Protein AF-0000000082562415 (afdb_homodimer)

Organism: Quercus lobata (NCBI:txid97700)

Foldseek 3Di:
DDPVVVVVVVVVVVVVVCVVCVVVVLVLLLVCLVQVQLVQQVVVVDWAALVSSLVPRPPNDDDDSVVSVVSQVVCVVVVQWPWDADPVGDGITIHGDPNVVLSHPPDLNHQVLVSCLCNPPLNVVLVVCVVVCVVPPDDSSCVVVVDDPVVVLVVPVVSVVSVVVNVVNVVSNVVVVVVD/DDPVVVVVVVVVVVVVVCVVCVVVVLVLLLVCLVQVQLVQQVVVVDWAALVSSLVPRPPRDDDDSVVSVVSQVVCVVVVQWPWDADPVGDGITIHGDPNVVLSHPPDLNHQVLVSCLCNPPLNVVLVVCVVVCVVPPDDSSCVVVVDDPVVVLVVPVVSVVSVVVNVVNVVSNVVVVVVD

InterPro domains:
  IPR012967 Caffeic acid 3-O-methyltransferase-like, dimerisation domain [PF08100] (17-105)
  IPR016461 O-methyltransferase-like [PS51683] (17-180)
  IPR016461 O-methyltransferase-like [PTHR11746] (7-179)
  IPR029063 S-adenosyl-L-methionine-dependent methyltransferase superfamily [G3DSA:3.40.50.150] (105-180)
  IPR029063 S-adenosyl-L-methionine-dependent methyltransferase superfamily [SSF53335] (108-179)
  IPR036388 Winged helix-like DNA-binding domain superfamily [G3DSA:1.10.10.10] (2-103)
  IPR036390 Winged helix DNA-binding domain superfamily [SSF46785] (7-107)

Secondary structure (DSSP, 8-state):
--HHHHHHHHHHHHHHHHHHTHHHHHHHHHHHHHTTHHHHHHHHTS-EEHHHHHHHSTT-SS--HHHHHHHHHHHHHTTSEEEE--TTS---EEEE-HHHHTT-TT-TT--HHHHHHHT-HHHHHHHHTHHHHHHH-S-HHHHHHSS-HHHHHHH-HHHHHHHHHHHHHHHHHHHHHHH-/--HHHHHHHHHHHHHHHHHHTHHHHHHHHHHHHHTTHHHHHHHHTS-EEHHHHHHHSTT-SS--HHHHHHHHHHHHHTTSEEEE--TTS---EEEE-HHHHTT-TT-TT--HHHHHHHT-HHHHHHHHTHHHHHHH-S-HHHHHHSS-HHHHHHH-HHHHHHHHHHHHHHHHHHHHHHH-

Nearest PDB structures (foldseek):
  8j3i-assembly1_A-2  TM=8.530E-01  e=1.104E-10  Coptis chinensis
  6nej-assembly1_A  TM=8.650E-01  e=3.747E-10  Thalictrum flavum subsp. glaucum
  6neh-assembly1_B  TM=8.423E-01  e=5.013E-10  Thalictrum flavum subsp. glaucum
  7v6l-assembly1_A  TM=9.132E-01  e=3.046E-09  Ligusticum chuanxiong
  6neg-assembly1_B  TM=8.416E-01  e=1.068E-09  Thalictrum flavum subsp. glaucum

Structure (mmCIF, N/CA/C/O backbone):
data_AF-0000000082562415-model_v1
#
loop_
_entity.id
_entity.type
_entity.pdbx_description
1 polymer 'O-methyltransferase dimerisation domain-containing protein'
#
loop_
_atom_site.group_PDB
_atom_site.id
_atom_site.type_symbol
_atom_site.label_atom_id
_atom_site.label_alt_id
_atom_site.label_comp_id
_atom_site.label_asym_id
_atom_site.label_entity_id
_atom_site.label_seq_id
_atom_site.pdbx_PDB_ins_code
_atom_site.Cartn_x
_atom_site.Cartn_y
_atom_site.Cartn_z
_atom_site.occupancy
_atom_site.B_iso_or_equiv
_atom_site.auth_seq_id
_atom_site.auth_comp_id
_atom_site.auth_asym_id
_atom_site.auth_atom_id
_atom_site.pdbx_PDB_model_num
ATOM 1 N N . MET A 1 1 ? 19.75 10.039 24.531 1 61.38 1 MET A N 1
ATOM 2 C CA . MET A 1 1 ? 18.531 9.234 24.391 1 61.38 1 MET A CA 1
ATOM 3 C C . MET A 1 1 ? 18.703 7.883 25.078 1 61.38 1 MET A C 1
ATOM 5 O O . MET A 1 1 ? 19.719 7.211 24.906 1 61.38 1 MET A O 1
ATOM 9 N N . GLY A 1 2 ? 17.906 7.617 26.047 1 73.19 2 GLY A N 1
ATOM 10 C CA . GLY A 1 2 ? 18 6.328 26.719 1 73.19 2 GLY A CA 1
ATOM 11 C C . GLY A 1 2 ? 17.766 5.152 25.781 1 73.19 2 GLY A C 1
ATOM 12 O O . GLY A 1 2 ? 17.25 5.324 24.672 1 73.19 2 GLY A O 1
ATOM 13 N N . PRO A 1 3 ? 18.359 4.027 26.188 1 77.38 3 PRO A N 1
ATOM 14 C CA . PRO A 1 3 ? 18.266 2.816 25.359 1 77.38 3 PRO A CA 1
ATOM 15 C C . PRO A 1 3 ? 16.844 2.537 24.891 1 77.38 3 PRO A C 1
ATOM 17 O O . PRO A 1 3 ? 16.641 2.109 23.75 1 77.38 3 PRO A O 1
ATOM 20 N N . LYS A 1 4 ? 15.93 2.705 25.703 1 87.31 4 LYS A N 1
ATOM 21 C CA . LYS A 1 4 ? 14.523 2.486 25.344 1 87.31 4 LYS A CA 1
ATOM 22 C C . LYS A 1 4 ? 14.062 3.48 24.281 1 87.31 4 LYS A C 1
ATOM 24 O O . LYS A 1 4 ? 13.297 3.125 23.391 1 87.31 4 LYS A O 1
ATOM 29 N N . GLU A 1 5 ? 14.516 4.66 24.422 1 81.88 5 GLU A N 1
ATOM 30 C CA . GLU A 1 5 ? 14.164 5.684 23.453 1 81.88 5 GLU A CA 1
ATOM 31 C C . GLU A 1 5 ? 14.789 5.383 22.094 1 81.88 5 GLU A C 1
ATOM 33 O O . GLU A 1 5 ? 14.148 5.551 21.047 1 81.88 5 GLU A O 1
ATOM 38 N N . ALA A 1 6 ? 16.031 4.969 22.156 1 79.88 6 ALA A N 1
ATOM 39 C CA . ALA A 1 6 ? 16.734 4.602 20.922 1 79.88 6 ALA A CA 1
ATOM 40 C C . ALA A 1 6 ? 16.016 3.461 20.203 1 79.88 6 ALA A C 1
ATOM 42 O O . ALA A 1 6 ? 15.883 3.479 18.984 1 79.88 6 ALA A O 1
ATOM 43 N N . GLU A 1 7 ? 15.555 2.533 21 1 83.06 7 GLU A N 1
ATOM 44 C CA . GLU A 1 7 ? 14.82 1.404 20.453 1 83.06 7 GLU A CA 1
ATOM 45 C C . GLU A 1 7 ? 13.492 1.856 19.844 1 83.06 7 GLU A C 1
ATOM 47 O O . GLU A 1 7 ? 13.094 1.377 18.781 1 83.06 7 GLU A O 1
ATOM 52 N N . ALA A 1 8 ? 12.867 2.717 20.5 1 87.31 8 ALA A N 1
ATOM 53 C CA . ALA A 1 8 ? 11.594 3.238 20 1 87.31 8 ALA A CA 1
ATOM 54 C C . ALA A 1 8 ? 11.781 3.992 18.688 1 87.31 8 ALA A C 1
ATOM 56 O O . ALA A 1 8 ? 10.953 3.893 17.781 1 87.31 8 ALA A O 1
ATOM 57 N N . GLU A 1 9 ? 12.883 4.645 18.609 1 85 9 GLU A N 1
ATOM 58 C CA . GLU A 1 9 ? 13.188 5.402 17.391 1 85 9 GLU A CA 1
ATOM 59 C C . GLU A 1 9 ? 13.508 4.477 16.234 1 85 9 GLU A C 1
ATOM 61 O O . GLU A 1 9 ? 13.078 4.727 15.094 1 85 9 GLU A O 1
ATOM 66 N N . LEU A 1 10 ? 14.211 3.486 16.562 1 82.5 10 LEU A N 1
ATOM 67 C CA . LEU A 1 10 ? 14.547 2.518 15.531 1 82.5 10 LEU A CA 1
ATOM 68 C C . LEU A 1 10 ? 13.305 1.796 15.031 1 82.5 10 LEU A C 1
ATOM 70 O O . LEU A 1 10 ? 13.148 1.579 13.828 1 82.5 10 LEU A O 1
ATOM 74 N N . GLN A 1 11 ? 12.469 1.479 15.969 1 89.38 11 GLN A N 1
ATOM 75 C CA . GLN A 1 11 ? 11.203 0.848 15.594 1 89.38 11 GLN A CA 1
ATOM 76 C C . GLN A 1 11 ? 10.352 1.791 14.75 1 89.38 11 GLN A C 1
ATOM 78 O O . GLN A 1 11 ? 9.711 1.363 13.789 1 89.38 11 GLN A O 1
ATOM 83 N N . ALA A 1 12 ? 10.391 3.014 15.094 1 91.88 12 ALA A N 1
ATOM 84 C CA . ALA A 1 12 ? 9.633 4.016 14.352 1 91.88 12 ALA A CA 1
ATOM 85 C C . ALA A 1 12 ? 10.148 4.137 12.914 1 91.88 12 ALA A C 1
ATOM 87 O O . ALA A 1 12 ? 9.359 4.25 11.977 1 91.88 12 ALA A O 1
ATOM 88 N N . GLN A 1 13 ? 11.453 4.113 12.812 1 88.25 13 GLN A N 1
ATOM 89 C CA . GLN A 1 13 ? 12.055 4.16 11.484 1 88.25 13 GLN A CA 1
ATOM 90 C C . GLN A 1 13 ? 11.602 2.977 10.633 1 88.25 13 GLN A C 1
ATOM 92 O O . GLN A 1 13 ? 11.211 3.15 9.477 1 88.25 13 GLN A O 1
ATOM 97 N N . ALA A 1 14 ? 11.625 1.838 11.211 1 89.31 14 ALA A N 1
ATOM 98 C CA . ALA A 1 14 ? 11.203 0.626 10.516 1 89.31 14 ALA A CA 1
ATOM 99 C C . ALA A 1 14 ? 9.734 0.703 10.125 1 89.31 14 ALA A C 1
ATOM 101 O O . ALA A 1 14 ? 9.352 0.283 9.023 1 89.31 14 ALA A O 1
ATOM 102 N N . ASP A 1 15 ? 8.93 1.215 10.953 1 92.94 15 ASP A N 1
ATOM 103 C CA . ASP A 1 15 ? 7.5 1.331 10.688 1 92.94 15 ASP A CA 1
ATOM 104 C C . ASP A 1 15 ? 7.23 2.311 9.555 1 92.94 15 ASP A C 1
ATOM 106 O O . ASP A 1 15 ? 6.355 2.074 8.719 1 92.94 15 ASP A O 1
ATOM 110 N N . ILE A 1 16 ? 7.973 3.406 9.469 1 93.62 16 ILE A N 1
ATOM 111 C CA . ILE A 1 16 ? 7.789 4.363 8.383 1 93.62 16 ILE A CA 1
ATOM 112 C C . ILE A 1 16 ? 8.195 3.727 7.055 1 93.62 16 ILE A C 1
ATOM 114 O O . ILE A 1 16 ? 7.527 3.92 6.035 1 93.62 16 ILE A O 1
ATOM 118 N N . TRP A 1 17 ? 9.227 2.92 7.098 1 90.5 17 TRP A N 1
ATOM 119 C CA . TRP A 1 17 ? 9.617 2.184 5.902 1 90.5 17 TRP A CA 1
ATOM 120 C C . TRP A 1 17 ? 8.508 1.224 5.473 1 90.5 17 TRP A C 1
ATOM 122 O O . TRP A 1 17 ? 8.203 1.106 4.281 1 90.5 17 TRP A O 1
ATOM 132 N N . LYS A 1 18 ? 7.938 0.658 6.41 1 91.69 18 LYS A N 1
ATOM 133 C CA . LYS A 1 18 ? 6.832 -0.257 6.129 1 91.69 18 LYS A CA 1
ATOM 134 C C . LYS A 1 18 ? 5.664 0.473 5.473 1 91.69 18 LYS A C 1
ATOM 136 O O . LYS A 1 18 ? 5.125 0.011 4.465 1 91.69 18 LYS A O 1
ATOM 141 N N . TYR A 1 19 ? 5.309 1.605 6.023 1 93.19 19 TYR A N 1
ATOM 142 C CA . TYR A 1 19 ? 4.211 2.379 5.453 1 93.19 19 TYR A CA 1
ATOM 143 C C . TYR A 1 19 ? 4.574 2.9 4.066 1 93.19 19 TYR A C 1
ATOM 145 O O . TYR A 1 19 ? 3.748 2.873 3.15 1 93.19 19 TYR A O 1
ATOM 153 N N . MET A 1 20 ? 5.805 3.328 3.902 1 92.81 20 MET A N 1
ATOM 154 C CA . MET A 1 20 ? 6.312 3.867 2.645 1 92.81 20 MET A CA 1
ATOM 155 C C . MET A 1 20 ? 6.199 2.836 1.526 1 92.81 20 MET A C 1
ATOM 157 O O . MET A 1 20 ? 5.789 3.166 0.413 1 92.81 20 MET A O 1
ATOM 161 N N . LEU A 1 21 ? 6.43 1.605 1.875 1 91.5 21 LEU A N 1
ATOM 162 C CA . LEU A 1 21 ? 6.492 0.567 0.852 1 91.5 21 LEU A CA 1
ATOM 163 C C . LEU A 1 21 ? 5.242 -0.305 0.881 1 91.5 21 LEU A C 1
ATOM 165 O O . LEU A 1 21 ? 5.18 -1.328 0.196 1 91.5 21 LEU A O 1
ATOM 169 N N . SER A 1 22 ? 4.25 0.115 1.606 1 92.88 22 SER A N 1
ATOM 170 C CA . SER A 1 22 ? 3.072 -0.727 1.781 1 92.88 22 SER A CA 1
ATOM 171 C C . SER A 1 22 ? 2.314 -0.896 0.469 1 92.88 22 SER A C 1
ATOM 173 O O . SER A 1 22 ? 1.626 -1.899 0.268 1 92.88 22 SER A O 1
ATOM 175 N N . TYR A 1 23 ? 2.441 0.031 -0.474 1 92 23 TYR A N 1
ATOM 176 C CA . TYR A 1 23 ? 1.777 -0.102 -1.766 1 92 23 TYR A CA 1
ATOM 177 C C . TYR A 1 23 ? 2.268 -1.34 -2.508 1 92 23 TYR A C 1
ATOM 179 O O . TYR A 1 23 ? 1.526 -1.937 -3.291 1 92 23 TYR A O 1
ATOM 187 N N . VAL A 1 24 ? 3.486 -1.738 -2.23 1 91.25 24 VAL A N 1
ATOM 188 C CA . VAL A 1 24 ? 4.062 -2.928 -2.852 1 91.25 24 VAL A CA 1
ATOM 189 C C . VAL A 1 24 ? 3.242 -4.16 -2.467 1 91.25 24 VAL A C 1
ATOM 191 O O . VAL A 1 24 ? 3.01 -5.039 -3.297 1 91.25 24 VAL A O 1
ATOM 194 N N . ASP A 1 25 ? 2.781 -4.211 -1.225 1 93.62 25 ASP A N 1
ATOM 195 C CA . ASP A 1 25 ? 1.965 -5.332 -0.77 1 93.62 25 ASP A CA 1
ATOM 196 C C . ASP A 1 25 ? 0.657 -5.414 -1.554 1 93.62 25 ASP A C 1
ATOM 198 O O . ASP A 1 25 ? 0.246 -6.496 -1.975 1 93.62 25 ASP A O 1
ATOM 202 N N . SER A 1 26 ? -0.01 -4.27 -1.739 1 94.38 26 SER A N 1
ATOM 203 C CA . SER A 1 26 ? -1.24 -4.238 -2.523 1 94.38 26 SER A CA 1
ATOM 204 C C . SER A 1 26 ? -1.006 -4.754 -3.939 1 94.38 26 SER A C 1
ATOM 206 O O . SER A 1 26 ? -1.78 -5.566 -4.445 1 94.38 26 SER A O 1
ATOM 208 N N . MET A 1 27 ? 0.096 -4.348 -4.5 1 92.31 27 MET A N 1
ATOM 209 C CA . MET A 1 27 ? 0.392 -4.719 -5.879 1 92.31 27 MET A CA 1
ATOM 210 C C . MET A 1 27 ? 0.786 -6.191 -5.973 1 92.31 27 MET A C 1
ATOM 212 O O . MET A 1 27 ? 0.467 -6.863 -6.957 1 92.31 27 MET A O 1
ATOM 216 N N . ALA A 1 28 ? 1.493 -6.621 -4.992 1 92.94 28 ALA A N 1
ATOM 217 C CA . ALA A 1 28 ? 1.886 -8.023 -4.965 1 92.94 28 ALA A CA 1
ATOM 218 C C . ALA A 1 28 ? 0.663 -8.938 -4.906 1 92.94 28 ALA A C 1
ATOM 220 O O . ALA A 1 28 ? 0.591 -9.938 -5.625 1 92.94 28 ALA A O 1
ATOM 221 N N . VAL A 1 29 ? -0.297 -8.617 -4.094 1 96.19 29 VAL A N 1
ATOM 222 C CA . VAL A 1 29 ? -1.51 -9.422 -3.969 1 96.19 29 VAL A CA 1
ATOM 223 C C . VAL A 1 29 ? -2.334 -9.312 -5.25 1 96.19 29 VAL A C 1
ATOM 225 O O . VAL A 1 29 ? -2.908 -10.297 -5.711 1 96.19 29 VAL A O 1
ATOM 228 N N . LYS A 1 30 ? -2.373 -8.133 -5.797 1 95.25 30 LYS A N 1
ATOM 229 C CA . LYS A 1 30 ? -3.029 -7.961 -7.09 1 95.25 30 LYS A CA 1
ATOM 230 C C . LYS A 1 30 ? -2.42 -8.883 -8.141 1 95.25 30 LYS A C 1
ATOM 232 O O . LYS A 1 30 ? -3.143 -9.578 -8.867 1 95.25 30 LYS A O 1
ATOM 237 N N . CYS A 1 31 ? -1.14 -8.898 -8.19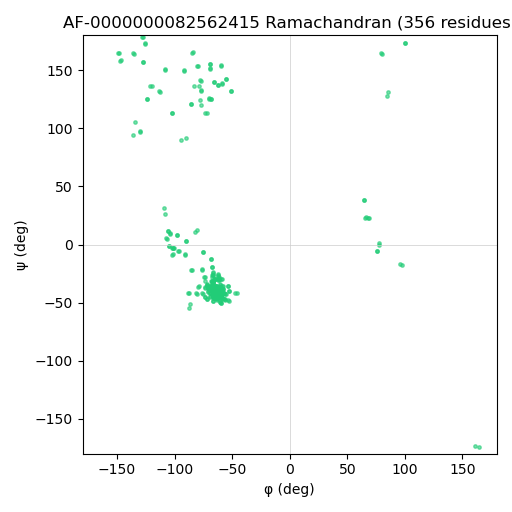5 1 92.69 31 CYS A N 1
ATOM 238 C CA . CYS A 1 31 ? -0.418 -9.742 -9.141 1 92.69 31 CYS A CA 1
ATOM 239 C C . CYS A 1 31 ? -0.765 -11.211 -8.938 1 92.69 31 CYS A C 1
ATOM 241 O O . CYS A 1 31 ? -0.925 -11.961 -9.906 1 92.69 31 CYS A O 1
ATOM 243 N N . THR A 1 32 ? -0.889 -11.648 -7.723 1 95.44 32 THR A N 1
ATOM 244 C CA . THR A 1 32 ? -1.246 -13.016 -7.371 1 95.44 32 THR A CA 1
ATOM 245 C C . THR A 1 32 ? -2.582 -13.406 -8 1 95.44 32 THR A C 1
ATOM 247 O O . THR A 1 32 ? -2.73 -14.516 -8.523 1 95.44 32 THR A O 1
ATOM 250 N N . VAL A 1 33 ? -3.521 -12.516 -7.969 1 95.19 33 VAL A N 1
ATOM 251 C CA . VAL A 1 33 ? -4.848 -12.758 -8.531 1 95.19 33 VAL A CA 1
ATOM 252 C C . VAL A 1 33 ? -4.773 -12.719 -10.055 1 95.19 33 VAL A C 1
ATOM 254 O O . VAL A 1 33 ? -5.32 -13.594 -10.727 1 95.19 33 VAL A O 1
ATOM 257 N N . GLU A 1 34 ? -4.082 -11.727 -10.602 1 92.88 34 GLU A N 1
ATOM 258 C CA . GLU A 1 34 ? -3.98 -11.555 -12.047 1 92.88 34 GLU A CA 1
ATOM 259 C C . GLU A 1 34 ? -3.324 -12.766 -12.703 1 92.88 34 GLU A C 1
ATOM 261 O O . GLU A 1 34 ? -3.725 -13.188 -13.789 1 92.88 34 GLU A O 1
ATOM 266 N N . LEU A 1 35 ? -2.33 -13.344 -12.008 1 92.12 35 LEU A N 1
ATOM 267 C CA . LEU A 1 35 ? -1.596 -14.477 -12.555 1 92.12 35 LEU A CA 1
ATOM 268 C C . LEU A 1 35 ? -2.242 -15.797 -12.148 1 92.12 35 LEU A C 1
ATOM 270 O O . LEU A 1 35 ? -1.799 -16.875 -12.562 1 92.12 35 LEU A O 1
ATOM 274 N N . ARG A 1 36 ? -3.225 -15.711 -11.258 1 95 36 ARG A N 1
ATOM 275 C CA . ARG A 1 36 ? -3.973 -16.859 -10.766 1 95 36 ARG A CA 1
ATOM 276 C C . ARG A 1 36 ? -3.066 -17.812 -9.992 1 95 36 ARG A C 1
ATOM 278 O O . ARG A 1 36 ? -3.209 -19.031 -10.094 1 95 36 ARG A O 1
ATOM 285 N N . ILE A 1 37 ? -2.18 -17.234 -9.266 1 96 37 ILE A N 1
ATOM 286 C CA . ILE A 1 37 ? -1.197 -18.031 -8.547 1 96 37 ILE A CA 1
ATOM 287 C C . ILE A 1 37 ? -1.9 -18.875 -7.484 1 96 37 ILE A C 1
ATOM 289 O O . ILE A 1 37 ? -1.625 -20.078 -7.355 1 96 37 ILE A O 1
ATOM 293 N N . ALA A 1 38 ? -2.807 -18.266 -6.727 1 97.06 38 ALA A N 1
ATOM 294 C CA . ALA A 1 38 ? -3.547 -19.016 -5.711 1 97.06 38 ALA A CA 1
ATOM 295 C C . ALA A 1 38 ? -4.344 -20.156 -6.34 1 97.06 38 ALA A C 1
ATOM 297 O O . ALA A 1 38 ? -4.367 -21.266 -5.812 1 97.06 38 ALA A O 1
ATOM 298 N N . ASP A 1 39 ? -4.961 -19.891 -7.457 1 97.31 39 ASP A N 1
ATOM 299 C CA . ASP A 1 39 ? -5.742 -20.906 -8.156 1 97.31 39 ASP A CA 1
ATOM 300 C C . ASP A 1 39 ? -4.859 -22.062 -8.602 1 97.31 39 ASP A C 1
ATOM 302 O O . ASP A 1 39 ? -5.238 -23.234 -8.461 1 97.31 39 ASP A O 1
ATOM 306 N N . ILE A 1 40 ? -3.752 -21.719 -9.148 1 96.69 40 ILE A N 1
ATOM 307 C CA . ILE A 1 40 ? -2.816 -22.719 -9.656 1 96.69 40 ILE A CA 1
ATOM 308 C C . ILE A 1 40 ? -2.377 -23.641 -8.523 1 96.69 40 ILE A C 1
ATOM 310 O O . ILE A 1 40 ? -2.457 -24.859 -8.648 1 96.69 40 ILE A O 1
ATOM 314 N N . ILE A 1 41 ? -1.938 -23.047 -7.418 1 97.62 41 ILE A N 1
ATOM 315 C CA . ILE A 1 41 ? -1.465 -23.859 -6.293 1 97.62 41 ILE A CA 1
ATOM 316 C C . ILE A 1 41 ? -2.611 -24.703 -5.742 1 97.62 41 ILE A C 1
ATOM 318 O O . ILE A 1 41 ? -2.434 -25.875 -5.453 1 97.62 41 ILE A O 1
ATOM 322 N N . ASN A 1 42 ? -3.748 -24.094 -5.648 1 96.75 42 ASN A N 1
ATOM 323 C CA . ASN A 1 42 ? -4.918 -24.781 -5.125 1 96.75 42 ASN A CA 1
ATOM 324 C C . ASN A 1 42 ? -5.297 -25.984 -5.996 1 96.75 42 ASN A C 1
ATOM 326 O O . ASN A 1 42 ? -5.711 -27.016 -5.484 1 96.75 42 ASN A O 1
ATOM 330 N N . MET A 1 43 ? -5.246 -25.812 -7.242 1 96 43 MET A N 1
ATOM 331 C CA . MET A 1 43 ? -5.613 -26.859 -8.188 1 96 43 MET A CA 1
ATOM 332 C C . MET A 1 43 ? -4.719 -28.094 -8.016 1 96 43 MET A C 1
ATOM 334 O O . MET A 1 43 ? -5.156 -29.219 -8.227 1 96 43 MET A O 1
ATOM 338 N N . HIS A 1 44 ? -3.463 -27.875 -7.684 1 96.06 44 HIS A N 1
ATOM 339 C CA . HIS A 1 44 ? -2.533 -28.984 -7.492 1 96.06 44 HIS A CA 1
ATOM 340 C C . HIS A 1 44 ? -2.822 -29.719 -6.191 1 96.06 44 HIS A C 1
ATOM 342 O O . HIS A 1 44 ? -2.488 -30.906 -6.059 1 96.06 44 HIS A O 1
ATOM 348 N N . GLY A 1 45 ? -3.381 -29.047 -5.18 1 95.06 45 GLY A N 1
ATOM 349 C CA . GLY A 1 45 ? -3.783 -29.672 -3.932 1 95.06 45 GLY A CA 1
ATOM 350 C C . GLY A 1 45 ? -2.619 -29.953 -2.998 1 95.06 45 GLY A C 1
ATOM 351 O O . GLY A 1 45 ? -2.787 -30.609 -1.965 1 95.06 45 GLY A O 1
ATOM 352 N N . CYS A 1 46 ? -1.451 -29.625 -3.396 1 95.75 46 CYS A N 1
ATOM 353 C CA . CYS A 1 46 ? -0.225 -29.734 -2.613 1 95.75 46 CYS A CA 1
ATOM 354 C C . CYS A 1 46 ? 0.744 -28.609 -2.947 1 95.75 46 CYS A C 1
ATOM 356 O O . CYS A 1 46 ? 0.563 -27.906 -3.939 1 95.75 46 CYS A O 1
ATOM 358 N N . PRO A 1 47 ? 1.684 -28.312 -2.041 1 96.75 47 PRO A N 1
ATOM 359 C CA . PRO A 1 47 ? 2.672 -27.281 -2.359 1 96.75 47 PRO A CA 1
ATOM 360 C C . PRO A 1 47 ? 3.43 -27.562 -3.654 1 96.75 47 PRO A C 1
ATOM 362 O O . PRO A 1 47 ? 3.768 -28.719 -3.932 1 96.75 47 PRO A O 1
ATOM 365 N N . ILE A 1 48 ? 3.711 -26.547 -4.41 1 96.69 48 ILE A N 1
ATOM 366 C CA . ILE A 1 48 ? 4.371 -26.75 -5.695 1 96.69 48 ILE A CA 1
ATOM 367 C C . ILE A 1 48 ? 5.484 -25.719 -5.867 1 96.69 48 ILE A C 1
ATOM 369 O O . ILE A 1 48 ? 5.543 -24.719 -5.133 1 96.69 48 ILE A O 1
ATOM 373 N N . THR A 1 49 ? 6.379 -25.953 -6.832 1 94.62 49 THR A N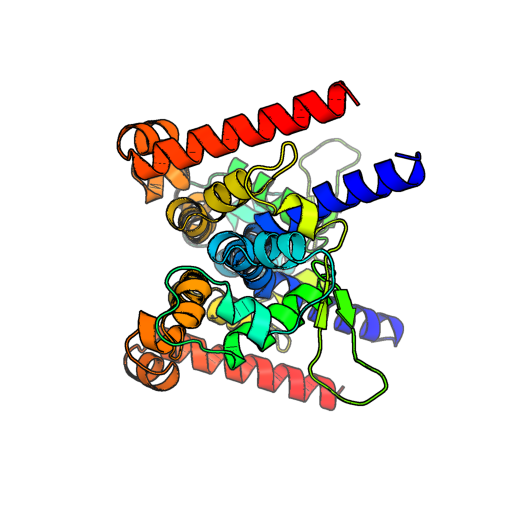 1
ATOM 374 C CA . THR A 1 49 ? 7.555 -25.125 -7.051 1 94.62 49 THR A CA 1
ATOM 375 C C . THR A 1 49 ? 7.211 -23.922 -7.926 1 94.62 49 THR A C 1
ATOM 377 O O . THR A 1 49 ? 6.16 -23.891 -8.562 1 94.62 49 THR A O 1
ATOM 380 N N . SER A 1 50 ? 8.141 -22.906 -7.941 1 92.62 50 SER A N 1
ATOM 381 C CA . SER A 1 50 ? 7.973 -21.75 -8.797 1 92.62 50 SER A CA 1
ATOM 382 C C . SER A 1 50 ? 7.875 -22.141 -10.266 1 92.62 50 SER A C 1
ATOM 384 O O . SER A 1 50 ? 7.125 -21.531 -11.031 1 92.62 50 SER A O 1
ATOM 386 N N . LEU A 1 51 ? 8.617 -23.172 -10.648 1 89.94 51 LEU A N 1
ATOM 387 C CA . LEU A 1 51 ? 8.602 -23.641 -12.031 1 89.94 51 LEU A CA 1
ATOM 388 C C . LEU A 1 51 ? 7.242 -24.219 -12.398 1 89.94 51 LEU A C 1
ATOM 390 O O . LEU A 1 51 ? 6.742 -24 -13.5 1 89.94 51 LEU A O 1
ATOM 394 N N . GLN A 1 52 ? 6.676 -24.953 -11.477 1 91.69 52 GLN A N 1
ATOM 395 C CA . GLN A 1 52 ? 5.352 -25.516 -11.703 1 91.69 52 GLN A CA 1
ATOM 396 C C . GLN A 1 52 ? 4.297 -24.406 -11.789 1 91.69 52 GLN A C 1
ATOM 398 O O . GLN A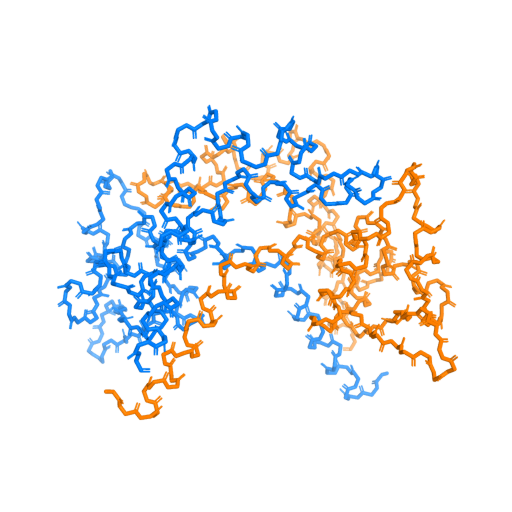 1 52 ? 3.369 -24.5 -12.602 1 91.69 52 GLN A O 1
ATOM 403 N N . ILE A 1 53 ? 4.422 -23.406 -10.961 1 94 53 ILE A N 1
ATOM 404 C CA . ILE A 1 53 ? 3.494 -22.281 -11 1 94 53 ILE A CA 1
ATOM 405 C C . ILE A 1 53 ? 3.568 -21.609 -12.367 1 94 53 ILE A C 1
ATOM 407 O O . ILE A 1 53 ? 2.545 -21.391 -13.016 1 94 53 ILE A O 1
ATOM 411 N N . VAL A 1 54 ? 4.75 -21.312 -12.812 1 88.81 54 VAL A N 1
ATOM 412 C CA . VAL A 1 54 ? 4.953 -20.594 -14.07 1 88.81 54 V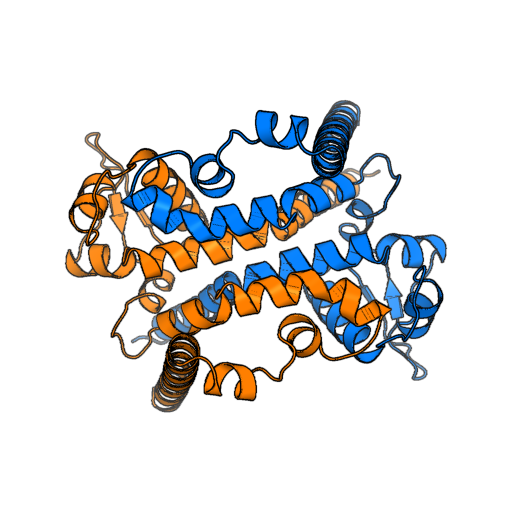AL A CA 1
ATOM 413 C C . VAL A 1 54 ? 4.375 -21.391 -15.227 1 88.81 54 VAL A C 1
ATOM 415 O O . VAL A 1 54 ? 3.787 -20.828 -16.156 1 88.81 54 VAL A O 1
ATOM 418 N N . ALA A 1 55 ? 4.562 -22.688 -15.164 1 88.88 55 ALA A N 1
ATOM 419 C CA . ALA A 1 55 ? 4.102 -23.562 -16.234 1 88.88 55 ALA A CA 1
ATOM 420 C C . ALA A 1 55 ? 2.586 -23.5 -16.391 1 88.88 55 ALA A C 1
ATOM 422 O O . ALA A 1 55 ? 2.051 -23.734 -17.469 1 88.88 55 ALA A O 1
ATOM 423 N N . ASP A 1 56 ? 1.918 -23.172 -15.336 1 92.06 56 ASP A N 1
ATOM 424 C CA . ASP A 1 56 ? 0.459 -23.219 -15.344 1 92.06 56 ASP A CA 1
ATOM 425 C C . ASP A 1 56 ? -0.135 -21.828 -15.516 1 92.06 56 ASP A C 1
ATOM 427 O O . ASP A 1 56 ? -1.357 -21.672 -15.547 1 92.06 56 ASP A O 1
ATOM 431 N N . ILE A 1 57 ? 0.729 -20.781 -15.57 1 90.25 57 ILE A N 1
ATOM 432 C CA . ILE A 1 57 ? 0.219 -19.438 -15.789 1 90.25 57 ILE A CA 1
ATOM 433 C C . ILE A 1 57 ? -0.289 -19.312 -17.219 1 90.25 57 ILE A C 1
ATOM 435 O O . ILE A 1 57 ? 0.453 -19.562 -18.172 1 90.25 57 ILE A O 1
ATOM 439 N N . PRO A 1 58 ? -1.49 -18.891 -17.312 1 82.06 58 PRO A N 1
ATOM 440 C CA . PRO A 1 58 ? -2.043 -18.75 -18.672 1 82.06 58 PRO A CA 1
ATOM 441 C C . PRO A 1 58 ? -1.34 -17.672 -19.484 1 82.06 58 PRO A C 1
ATOM 443 O O . PRO A 1 58 ? -0.962 -16.641 -18.938 1 82.06 58 PRO A O 1
ATOM 446 N N . ASP A 1 59 ? -1.071 -17.891 -20.797 1 77.44 59 ASP A N 1
ATOM 447 C CA . ASP A 1 59 ? -0.575 -16.922 -21.781 1 77.44 59 ASP A CA 1
ATOM 448 C C . ASP A 1 59 ? 0.84 -16.469 -21.422 1 77.44 59 ASP A C 1
ATOM 450 O O . ASP A 1 59 ? 1.227 -15.336 -21.734 1 77.44 59 ASP A O 1
ATOM 454 N N . ALA A 1 60 ? 1.539 -17.281 -20.672 1 71.94 60 ALA A N 1
ATOM 455 C CA . ALA A 1 60 ? 2.932 -16.953 -20.375 1 71.94 60 ALA A CA 1
ATOM 456 C C . ALA A 1 60 ? 3.812 -17.141 -21.609 1 71.94 60 ALA A C 1
ATOM 458 O O . ALA A 1 60 ? 3.744 -18.172 -22.281 1 71.94 60 ALA A O 1
ATOM 459 N N . LEU A 1 61 ? 4.352 -16.047 -22.156 1 66.38 61 LEU A N 1
ATOM 460 C CA . LEU A 1 61 ? 5.18 -16.094 -23.359 1 66.38 61 LEU A CA 1
ATOM 461 C C . LEU A 1 61 ? 6.637 -16.359 -23.016 1 66.38 61 LEU A C 1
ATOM 463 O O . LEU A 1 61 ? 7.348 -17.031 -23.766 1 66.38 61 LEU A O 1
ATOM 467 N N . SER A 1 62 ? 7.219 -15.625 -22.125 1 65.44 62 SER A N 1
ATOM 468 C CA . SER A 1 62 ? 8.57 -15.742 -21.594 1 65.44 62 SER A CA 1
ATOM 469 C C . SER A 1 62 ? 8.586 -15.609 -20.078 1 65.44 62 SER A C 1
ATOM 471 O O . SER A 1 62 ? 7.879 -14.766 -19.516 1 65.44 62 SER A O 1
ATOM 473 N N . LEU A 1 63 ? 8.766 -16.688 -19.516 1 62.53 63 LEU A N 1
ATOM 474 C CA . LEU A 1 63 ? 8.609 -16.734 -18.062 1 62.53 63 LEU A CA 1
ATOM 475 C C . LEU A 1 63 ? 9.82 -16.141 -17.359 1 62.53 63 LEU A C 1
ATOM 477 O O . LEU A 1 63 ? 10.961 -16.438 -17.734 1 62.53 63 LEU A O 1
ATOM 481 N N . ASN A 1 64 ? 9.594 -15.141 -16.609 1 76.5 64 ASN A N 1
ATOM 482 C CA . ASN A 1 64 ? 10.648 -14.672 -15.727 1 76.5 64 ASN A CA 1
ATOM 483 C C . ASN A 1 64 ? 10.516 -15.281 -14.328 1 76.5 64 ASN A C 1
ATOM 485 O O . ASN A 1 64 ? 9.875 -14.703 -13.453 1 76.5 64 ASN A O 1
ATOM 489 N N . VAL A 1 65 ? 11.164 -16.438 -14.141 1 82.81 65 VAL A N 1
ATOM 490 C CA . VAL A 1 65 ? 11.07 -17.203 -12.906 1 82.81 65 VAL A CA 1
ATOM 491 C C . VAL A 1 65 ? 11.688 -16.422 -11.75 1 82.81 65 VAL A C 1
ATOM 493 O O . VAL A 1 65 ? 11.227 -16.516 -10.609 1 82.81 65 VAL A O 1
ATOM 496 N N . SER A 1 66 ? 12.641 -15.641 -12.125 1 82.81 66 SER A N 1
ATOM 497 C CA . SER A 1 66 ? 13.328 -14.883 -11.086 1 82.81 66 SER A CA 1
ATOM 498 C C . SER A 1 66 ? 12.398 -13.867 -10.43 1 82.81 66 SER A C 1
ATOM 500 O O . SER A 1 66 ? 12.375 -13.727 -9.211 1 82.81 66 SER A O 1
ATOM 502 N N . TYR A 1 67 ? 11.562 -13.281 -11.297 1 83.12 67 TYR A N 1
ATOM 503 C CA . TYR A 1 67 ? 10.617 -12.312 -10.766 1 83.12 67 TYR A CA 1
ATOM 504 C C . TYR A 1 67 ? 9.531 -13 -9.945 1 83.12 67 TYR A C 1
ATOM 506 O O . TYR A 1 67 ? 9.117 -12.484 -8.898 1 83.12 67 TYR A O 1
ATOM 514 N N . LEU A 1 68 ? 9.133 -14.148 -10.398 1 89.06 68 LEU A N 1
ATOM 515 C CA . LEU A 1 68 ? 8.117 -14.891 -9.656 1 89.06 68 LEU A CA 1
ATOM 516 C C . LEU A 1 68 ? 8.648 -15.305 -8.281 1 89.06 68 LEU A C 1
ATOM 518 O O . LEU A 1 68 ? 7.934 -15.203 -7.281 1 89.06 68 LEU A O 1
ATOM 522 N N . LYS A 1 69 ? 9.859 -15.711 -8.258 1 89.81 69 LYS A N 1
ATOM 523 C CA . LYS A 1 69 ? 10.453 -16.141 -6.992 1 89.81 69 LYS A CA 1
ATOM 524 C C . LYS A 1 69 ? 10.5 -14.984 -5.992 1 89.81 69 LYS A C 1
ATOM 526 O O . LYS A 1 69 ? 10.227 -15.18 -4.805 1 89.81 69 LYS A O 1
ATOM 531 N N . ARG A 1 70 ? 10.867 -13.828 -6.465 1 88.5 70 ARG A N 1
ATOM 532 C CA . ARG A 1 70 ? 10.891 -12.648 -5.602 1 88.5 70 ARG A CA 1
ATOM 533 C C . ARG A 1 70 ? 9.492 -12.312 -5.09 1 88.5 70 ARG A C 1
ATOM 535 O O . ARG A 1 70 ? 9.312 -12.016 -3.908 1 88.5 70 ARG A O 1
ATOM 542 N N . LEU A 1 71 ? 8.562 -12.383 -6.023 1 90.81 71 LEU A N 1
ATOM 543 C CA . LEU A 1 71 ? 7.172 -12.148 -5.648 1 90.81 71 LEU A CA 1
ATOM 544 C C . LEU A 1 71 ? 6.719 -13.156 -4.594 1 90.81 71 LEU A C 1
ATOM 546 O O . LEU A 1 71 ? 6.137 -12.773 -3.576 1 90.81 71 LEU A O 1
ATOM 550 N N . MET A 1 72 ? 7.082 -14.398 -4.77 1 94.88 72 MET A N 1
ATOM 551 C CA . MET A 1 72 ? 6.668 -15.453 -3.852 1 94.88 72 MET A CA 1
ATOM 552 C C . MET A 1 72 ? 7.309 -15.266 -2.48 1 94.88 72 MET A C 1
ATOM 554 O O . MET A 1 72 ? 6.664 -15.484 -1.453 1 94.88 72 MET A O 1
ATOM 558 N N . ARG A 1 73 ? 8.523 -14.875 -2.482 1 93.94 73 ARG A N 1
ATOM 559 C CA . ARG A 1 73 ? 9.211 -14.609 -1.219 1 93.94 73 ARG A CA 1
ATOM 560 C C . ARG A 1 73 ? 8.484 -13.531 -0.423 1 93.94 73 ARG A C 1
ATOM 562 O O . ARG A 1 73 ? 8.305 -13.656 0.79 1 93.94 73 ARG A O 1
ATOM 569 N N . LEU A 1 74 ? 8.125 -12.492 -1.087 1 93.19 74 LEU A N 1
ATOM 570 C CA . LEU A 1 74 ? 7.375 -11.422 -0.434 1 93.19 74 LEU A CA 1
ATOM 571 C C . LEU A 1 74 ? 6.043 -11.945 0.097 1 93.19 74 LEU A C 1
ATOM 573 O O . LEU A 1 74 ? 5.68 -11.672 1.245 1 93.19 74 LEU A O 1
ATOM 577 N N . LEU A 1 75 ? 5.328 -12.734 -0.684 1 96.75 75 LEU A N 1
ATOM 578 C CA . LEU A 1 75 ? 4.004 -13.234 -0.33 1 96.75 75 LEU A CA 1
ATOM 579 C C . LEU A 1 75 ? 4.082 -14.219 0.827 1 96.75 75 LEU A C 1
ATOM 581 O O . LEU A 1 75 ? 3.172 -14.289 1.655 1 96.75 75 LEU A O 1
ATOM 585 N N . VAL A 1 76 ? 5.199 -14.938 0.895 1 96.75 76 VAL A N 1
ATOM 586 C CA . VAL A 1 76 ? 5.445 -15.844 2.014 1 96.75 76 VAL A CA 1
ATOM 587 C C . VAL A 1 76 ? 5.688 -15.031 3.287 1 96.75 76 VAL A C 1
ATOM 589 O O . VAL A 1 76 ? 5.137 -15.352 4.344 1 96.75 76 VAL A O 1
ATOM 592 N N . ARG A 1 77 ? 6.496 -14 3.182 1 94.12 77 ARG A N 1
ATOM 593 C CA . ARG A 1 77 ? 6.77 -13.133 4.324 1 94.12 77 ARG A CA 1
ATOM 594 C C . ARG A 1 77 ? 5.484 -12.508 4.859 1 94.12 77 ARG A C 1
ATOM 596 O O . ARG A 1 77 ? 5.359 -12.273 6.062 1 94.12 77 ARG A O 1
ATOM 603 N N . ARG A 1 78 ? 4.543 -12.305 4.008 1 95.31 78 ARG A N 1
ATOM 604 C CA . ARG A 1 78 ? 3.256 -11.734 4.387 1 95.31 78 ARG A CA 1
ATOM 605 C C . ARG A 1 78 ? 2.266 -12.828 4.777 1 95.31 78 ARG A C 1
ATOM 607 O O . ARG A 1 78 ? 1.075 -12.562 4.953 1 95.31 78 ARG A O 1
ATOM 614 N N . LYS A 1 79 ? 2.723 -14.062 4.781 1 97.12 79 LYS A N 1
ATOM 615 C CA . LYS A 1 79 ? 1.968 -15.234 5.219 1 97.12 79 LYS A CA 1
ATOM 616 C C . LYS A 1 79 ? 0.822 -15.539 4.262 1 97.12 79 LYS A C 1
ATOM 618 O O . LYS A 1 79 ? -0.184 -16.141 4.656 1 97.12 79 LYS A O 1
ATOM 623 N N . ILE A 1 80 ? 0.876 -15.125 3.053 1 97.56 80 ILE A N 1
ATOM 624 C CA . ILE A 1 80 ? -0.147 -15.398 2.049 1 97.56 80 ILE A CA 1
ATOM 625 C C . ILE A 1 80 ? 0.031 -16.812 1.5 1 97.56 80 ILE A C 1
ATOM 627 O O . ILE A 1 80 ? -0.95 -17.484 1.183 1 97.56 80 ILE A O 1
ATOM 631 N N . PHE A 1 81 ? 1.264 -17.172 1.383 1 98.31 81 PHE A N 1
ATOM 632 C CA . PHE A 1 81 ? 1.592 -18.547 1.021 1 98.31 81 PHE A CA 1
ATOM 633 C C . PHE A 1 81 ? 2.576 -19.141 2.018 1 98.31 81 PHE A C 1
ATOM 635 O O . PHE A 1 81 ? 3.256 -18.422 2.742 1 98.31 81 PHE A O 1
ATOM 642 N N . THR A 1 82 ? 2.602 -20.438 2.109 1 97.88 82 THR A N 1
ATOM 643 C CA . THR A 1 82 ? 3.633 -21.125 2.873 1 97.88 82 THR A CA 1
ATOM 644 C C . THR A 1 82 ? 4.82 -21.484 1.982 1 97.88 82 THR A C 1
ATOM 646 O O . THR A 1 82 ? 4.688 -21.547 0.759 1 97.88 82 THR A O 1
ATOM 649 N N . GLU A 1 83 ? 5.91 -21.5 2.646 1 96.56 83 GLU A N 1
ATOM 650 C CA . GLU A 1 83 ? 7.125 -21.969 1.984 1 96.56 83 GLU A CA 1
ATOM 651 C C . GLU A 1 83 ? 7.625 -23.281 2.596 1 96.56 83 GLU A C 1
ATOM 653 O O . GLU A 1 83 ? 7.625 -23.438 3.816 1 96.56 83 GLU A O 1
ATOM 658 N N . HIS A 1 84 ? 7.93 -24.219 1.758 1 94.62 84 HIS A N 1
ATOM 659 C CA . HIS A 1 84 ? 8.438 -25.516 2.168 1 94.62 84 HIS A CA 1
ATOM 660 C C . HIS A 1 84 ? 9.773 -25.828 1.497 1 94.62 84 HIS A C 1
ATOM 662 O O . HIS A 1 84 ? 9.906 -25.688 0.279 1 94.62 84 HIS A O 1
ATOM 668 N N . HIS A 1 85 ? 10.719 -26.109 2.312 1 91.19 85 HIS A N 1
ATOM 669 C CA . HIS A 1 85 ? 12.023 -26.516 1.814 1 91.19 85 HIS A CA 1
ATOM 670 C C . HIS A 1 85 ? 12.211 -28.016 1.932 1 91.19 85 HIS A C 1
ATOM 672 O O . HIS A 1 85 ? 12.273 -28.562 3.039 1 91.19 85 HIS A O 1
ATOM 678 N N . PRO A 1 86 ? 12.281 -28.672 0.828 1 84.75 86 PRO A N 1
ATOM 679 C CA . PRO A 1 86 ? 12.453 -30.125 0.924 1 84.75 86 PRO A CA 1
ATOM 680 C C . PRO A 1 86 ? 13.766 -30.516 1.599 1 84.75 86 PRO A C 1
ATOM 682 O O . PRO A 1 86 ? 14.789 -29.844 1.411 1 84.75 86 PRO A O 1
ATOM 685 N N . SER A 1 87 ? 13.672 -31.531 2.488 1 83.62 87 SER A N 1
ATOM 686 C CA . SER A 1 87 ? 14.82 -32 3.248 1 83.62 87 SER A CA 1
ATOM 687 C C . SER A 1 87 ? 15.914 -32.531 2.324 1 83.62 87 SER A C 1
ATOM 689 O O . SER A 1 87 ? 17.094 -32.469 2.648 1 83.62 87 SER A O 1
ATOM 691 N N . GLU A 1 88 ? 15.562 -33.188 1.286 1 82.44 88 GLU A N 1
ATOM 692 C CA . GLU A 1 88 ? 16.516 -33.844 0.393 1 82.44 88 GLU A CA 1
ATOM 693 C C . GLU A 1 88 ? 17.125 -32.844 -0.581 1 82.44 88 GLU A C 1
ATOM 695 O O . GLU A 1 88 ? 17.797 -33.219 -1.543 1 82.44 88 GLU A O 1
ATOM 700 N N . GLY A 1 89 ? 16.984 -31.641 -0.405 1 77.75 89 GLY A N 1
ATOM 701 C CA . GLY A 1 89 ? 17.516 -30.703 -1.373 1 77.75 89 GLY A CA 1
ATOM 702 C C . GLY A 1 89 ? 16.578 -30.469 -2.549 1 77.75 89 GLY A C 1
ATOM 703 O O . GLY A 1 89 ? 15.703 -31.281 -2.822 1 77.75 89 GLY A O 1
ATOM 704 N N . GLY A 1 90 ? 16.203 -29.375 -2.959 1 84.88 90 GLY A N 1
ATOM 705 C CA . GLY A 1 90 ? 15.32 -29.047 -4.07 1 84.88 90 GLY A CA 1
ATOM 706 C C . GLY A 1 90 ? 14.805 -27.625 -4.027 1 84.88 90 GLY A C 1
ATOM 707 O O . GLY A 1 90 ? 15.195 -26.844 -3.16 1 84.88 90 GLY A O 1
ATOM 708 N N . ASP A 1 91 ? 13.914 -27.469 -5.012 1 89.75 91 ASP A N 1
ATOM 709 C CA . ASP A 1 91 ? 13.375 -26.109 -5.137 1 89.75 91 ASP A CA 1
ATOM 710 C C . ASP A 1 91 ? 12.328 -25.828 -4.059 1 89.75 91 ASP A C 1
ATOM 712 O O . ASP A 1 91 ? 11.617 -26.75 -3.627 1 89.75 91 ASP A O 1
ATOM 716 N N . THR A 1 92 ? 12.328 -24.688 -3.533 1 94.19 92 THR A N 1
ATOM 717 C CA . THR A 1 92 ? 11.32 -24.219 -2.596 1 94.19 92 THR A CA 1
ATOM 718 C C . THR A 1 92 ? 9.914 -24.453 -3.154 1 94.19 92 THR A C 1
ATOM 720 O O . THR A 1 92 ? 9.672 -24.234 -4.344 1 94.19 92 THR A O 1
ATOM 723 N N . LYS A 1 93 ? 9.094 -25 -2.332 1 96.94 93 LYS A N 1
ATOM 724 C CA . LYS A 1 93 ? 7.695 -25.188 -2.721 1 96.94 93 LYS A CA 1
ATOM 725 C C . LYS A 1 93 ? 6.785 -24.234 -1.959 1 96.94 93 LYS A C 1
ATOM 727 O O . LYS A 1 93 ? 7.086 -23.844 -0.828 1 96.94 93 LYS A O 1
ATOM 732 N N . TYR A 1 94 ? 5.703 -23.891 -2.604 1 97.81 94 TYR A N 1
ATOM 733 C CA . TYR A 1 94 ? 4.77 -22.938 -2.027 1 97.81 94 TYR A CA 1
ATOM 734 C C . TYR A 1 94 ? 3.385 -23.547 -1.868 1 97.81 94 TYR A C 1
ATOM 736 O O . TYR A 1 94 ? 2.924 -24.297 -2.74 1 97.81 94 TYR A O 1
ATOM 744 N N . GLY A 1 95 ? 2.773 -23.312 -0.741 1 98.06 95 GLY A N 1
ATOM 745 C CA . GLY A 1 95 ? 1.457 -23.844 -0.439 1 98.06 95 GLY A CA 1
ATOM 746 C C . GLY A 1 95 ? 0.456 -22.781 -0.037 1 98.06 95 GLY A C 1
ATOM 747 O O . GLY A 1 95 ? 0.822 -21.609 0.152 1 98.06 95 GLY A O 1
ATOM 748 N N . MET A 1 96 ? -0.795 -23.234 0.102 1 97.25 96 MET A N 1
ATOM 749 C CA . MET A 1 96 ? -1.913 -22.359 0.418 1 97.25 96 MET A CA 1
ATOM 750 C C . MET A 1 96 ? -1.954 -22.031 1.91 1 97.25 96 MET A C 1
ATOM 752 O O . MET A 1 96 ? -1.402 -22.781 2.721 1 97.25 96 MET A O 1
ATOM 756 N N . THR A 1 97 ? -2.51 -20.922 2.256 1 97.12 97 THR A N 1
ATOM 757 C CA . THR A 1 97 ? -2.842 -20.531 3.621 1 97.12 97 THR A CA 1
ATOM 758 C C . THR A 1 97 ? -4.297 -20.094 3.719 1 97.12 97 THR A C 1
ATOM 760 O O . THR A 1 97 ? -5.031 -20.125 2.729 1 97.12 97 THR A O 1
ATOM 763 N N . HIS A 1 98 ? -4.688 -19.75 4.922 1 94.81 98 HIS A N 1
ATOM 764 C CA . HIS A 1 98 ? -6.016 -19.188 5.09 1 94.81 98 HIS A CA 1
ATOM 765 C C . HIS A 1 98 ? -6.156 -17.875 4.316 1 94.81 98 HIS A C 1
ATOM 767 O O . HIS A 1 98 ? -7.242 -17.547 3.826 1 94.81 98 HIS A O 1
ATOM 773 N N . LEU A 1 99 ? -5.07 -17.109 4.141 1 96.19 99 LEU A N 1
ATOM 774 C CA . LEU A 1 99 ? -5.09 -15.844 3.418 1 96.19 99 LEU A CA 1
ATOM 775 C C . LEU A 1 99 ? -5.258 -16.078 1.92 1 96.19 99 LEU A C 1
ATOM 777 O O . LEU A 1 99 ? -6.109 -15.453 1.283 1 96.19 99 LEU A O 1
ATOM 781 N N . SER A 1 100 ? -4.484 -17.016 1.396 1 96.81 100 SER A N 1
ATOM 782 C CA . SER A 1 100 ? -4.492 -17.203 -0.05 1 96.81 100 SER A CA 1
ATOM 783 C C . SER A 1 100 ? -5.836 -17.75 -0.529 1 96.81 100 SER A C 1
ATOM 785 O O . SER A 1 100 ? -6.203 -17.562 -1.692 1 96.81 100 SER A O 1
ATOM 787 N N . ARG A 1 101 ? -6.645 -18.344 0.348 1 94.62 101 ARG A N 1
ATOM 788 C CA . ARG A 1 101 ? -7.957 -18.875 -0.015 1 94.62 101 ARG A CA 1
ATOM 789 C C . ARG A 1 101 ? -8.898 -17.75 -0.445 1 94.62 101 ARG A C 1
ATOM 791 O O . ARG A 1 101 ? -9.766 -17.953 -1.294 1 94.62 101 ARG A O 1
ATOM 798 N N . TRP A 1 102 ? -8.695 -16.625 0.097 1 94.25 102 TRP A N 1
ATOM 799 C CA . TRP A 1 102 ? -9.547 -15.477 -0.197 1 94.25 102 TRP A CA 1
ATOM 800 C C . TRP A 1 102 ? -9.234 -14.898 -1.572 1 94.25 102 TRP A C 1
ATOM 802 O O . TRP A 1 102 ? -9.938 -14.008 -2.059 1 94.25 102 TRP A O 1
ATOM 812 N N . LEU A 1 103 ? -8.172 -15.43 -2.205 1 96.31 103 LEU A N 1
ATOM 813 C CA . LEU A 1 103 ? -7.723 -14.906 -3.49 1 96.31 103 LEU A CA 1
ATOM 814 C C . LEU A 1 103 ? -8.125 -15.836 -4.629 1 96.31 103 LEU A C 1
ATOM 816 O O . LEU A 1 103 ? -7.828 -15.562 -5.793 1 96.31 103 LEU A O 1
ATOM 820 N N . LEU A 1 104 ? -8.773 -16.953 -4.277 1 95.25 104 LEU A N 1
ATOM 821 C CA . LEU A 1 104 ? -9.219 -17.922 -5.273 1 95.25 104 LEU A CA 1
ATOM 822 C C . LEU A 1 104 ? -10.344 -17.344 -6.125 1 95.25 104 LEU A C 1
ATOM 824 O O . LEU A 1 104 ? -11.359 -16.875 -5.594 1 95.25 104 LEU A O 1
ATOM 828 N N . GLN A 1 105 ? -10.07 -17.406 -7.371 1 91.25 105 GLN A N 1
ATOM 829 C CA . GLN A 1 105 ? -11.086 -16.891 -8.281 1 91.25 105 GLN A CA 1
ATOM 830 C C . GLN A 1 105 ? -12.227 -17.891 -8.445 1 91.25 105 GLN A C 1
ATOM 832 O O . GLN A 1 105 ? -11.992 -19.109 -8.539 1 91.25 105 GLN A O 1
ATOM 837 N N . GLY A 1 106 ? -13.477 -17.5 -8.367 1 82.88 106 GLY A N 1
ATOM 838 C CA . GLY A 1 106 ? -14.617 -18.375 -8.57 1 82.88 106 GLY A CA 1
ATOM 839 C C . GLY A 1 106 ? -15.18 -18.938 -7.281 1 82.88 106 GLY A C 1
ATOM 840 O O . GLY A 1 106 ? -16.25 -19.531 -7.277 1 82.88 106 GLY A O 1
ATOM 841 N N . SER A 1 107 ? -14.391 -18.859 -6.219 1 85.75 107 SER A N 1
ATOM 842 C CA . SER A 1 107 ? -14.867 -19.312 -4.922 1 85.75 107 SER A CA 1
ATOM 843 C C . SER A 1 107 ? -15.945 -18.391 -4.371 1 85.75 107 SER A C 1
ATOM 845 O O . SER A 1 107 ? -15.984 -17.203 -4.699 1 85.75 107 SER A O 1
ATOM 847 N N . GLN A 1 108 ? -16.797 -18.922 -3.488 1 82.75 108 GLN A N 1
ATOM 848 C CA . GLN A 1 108 ? -17.875 -18.156 -2.869 1 82.75 108 GLN A CA 1
ATOM 849 C C . GLN A 1 108 ? -17.312 -17.078 -1.939 1 82.75 108 GLN A C 1
ATOM 851 O O . GLN A 1 108 ? -17.922 -16.016 -1.774 1 82.75 108 GLN A O 1
ATOM 856 N N . MET A 1 109 ? -16.203 -17.297 -1.405 1 83.94 109 MET A N 1
ATOM 857 C CA . MET A 1 109 ? -15.633 -16.359 -0.447 1 83.94 109 MET A CA 1
ATOM 858 C C . MET A 1 109 ? -14.438 -15.625 -1.047 1 83.94 109 MET A C 1
ATOM 860 O O . MET A 1 109 ? -13.609 -15.078 -0.317 1 83.94 109 MET A O 1
ATOM 864 N N . SER A 1 110 ? -14.461 -15.422 -2.248 1 91.75 110 SER A N 1
ATOM 865 C CA . SER A 1 110 ? -13.328 -14.797 -2.924 1 91.75 110 SER A CA 1
ATOM 866 C C . SER A 1 110 ? -13.383 -13.273 -2.801 1 91.75 110 SER A C 1
ATOM 868 O O . SER A 1 110 ? -14.445 -12.672 -2.963 1 91.75 110 SER A O 1
ATOM 870 N N . LEU A 1 111 ? -12.258 -12.68 -2.521 1 93.5 111 LEU A N 1
ATOM 871 C CA . LEU A 1 111 ? -12.117 -11.227 -2.521 1 93.5 111 LEU A CA 1
ATOM 872 C C . LEU A 1 111 ? -11.383 -10.75 -3.771 1 93.5 111 LEU A C 1
ATOM 874 O O . LEU A 1 111 ? -11.078 -9.562 -3.902 1 93.5 111 LEU A O 1
ATOM 878 N N . ALA A 1 112 ? -11.148 -11.633 -4.738 1 94.62 112 ALA A N 1
ATOM 879 C CA . ALA A 1 112 ? -10.391 -11.328 -5.945 1 94.62 112 ALA A CA 1
ATOM 880 C C . ALA A 1 112 ? -11.031 -10.188 -6.73 1 94.62 112 ALA A C 1
ATOM 882 O O . ALA A 1 112 ? -10.359 -9.227 -7.109 1 94.62 112 ALA A O 1
ATOM 883 N N . PRO A 1 113 ? -12.352 -10.211 -6.953 1 92.25 113 PRO A N 1
ATOM 884 C CA . PRO A 1 113 ? -12.945 -9.102 -7.703 1 92.25 113 PRO A CA 1
ATOM 885 C C . PRO A 1 113 ? -12.805 -7.758 -6.988 1 92.25 113 PRO A C 1
ATOM 887 O O . PRO A 1 113 ? -12.547 -6.734 -7.629 1 92.25 113 PRO A O 1
ATOM 890 N N . MET A 1 114 ? -12.984 -7.797 -5.695 1 91.94 114 MET A N 1
ATOM 891 C CA . MET A 1 114 ? -12.836 -6.578 -4.902 1 91.94 114 MET A CA 1
ATOM 892 C C . MET A 1 114 ? -11.406 -6.055 -4.98 1 91.94 114 MET A C 1
ATOM 894 O O . MET A 1 114 ? -11.188 -4.852 -5.137 1 91.94 114 MET A O 1
ATOM 898 N N . LEU A 1 115 ? -10.492 -6.957 -4.844 1 94.25 115 LEU A N 1
ATOM 899 C CA . LEU A 1 115 ? -9.078 -6.617 -4.922 1 94.25 115 LEU A CA 1
ATOM 900 C C . LEU A 1 115 ? -8.75 -5.961 -6.258 1 94.25 115 LEU A C 1
ATOM 902 O O . LEU A 1 115 ? -8.094 -4.914 -6.297 1 94.25 115 LEU A O 1
ATOM 906 N N . LEU A 1 116 ? -9.211 -6.488 -7.348 1 92.69 116 LEU A N 1
ATOM 907 C CA . LEU A 1 116 ? -8.93 -5.965 -8.68 1 92.69 116 LEU A CA 1
ATOM 908 C C . LEU A 1 116 ? -9.57 -4.598 -8.875 1 92.69 116 LEU A C 1
ATOM 910 O O . LEU A 1 116 ? -8.984 -3.715 -9.508 1 92.69 116 LEU A O 1
ATOM 914 N N . LYS A 1 117 ? -10.727 -4.434 -8.344 1 90.62 117 LYS A N 1
ATOM 915 C CA . LYS A 1 117 ? -11.391 -3.139 -8.43 1 90.62 117 LYS A CA 1
ATOM 916 C C . LYS A 1 117 ? -10.641 -2.076 -7.637 1 90.62 117 LYS A C 1
ATOM 918 O O . LYS A 1 117 ? -10.32 -1.011 -8.164 1 90.62 117 LYS A O 1
ATOM 923 N N . GLU A 1 118 ? -10.289 -2.414 -6.363 1 90.19 118 GLU A N 1
ATOM 924 C CA . GLU A 1 118 ? -9.672 -1.443 -5.465 1 90.19 118 GLU A CA 1
ATOM 925 C C . GLU A 1 118 ? -8.281 -1.049 -5.953 1 90.19 118 GLU A C 1
ATOM 927 O O . GLU A 1 118 ? -7.832 0.077 -5.727 1 90.19 118 GLU A O 1
ATOM 932 N N . THR A 1 119 ? -7.605 -1.956 -6.582 1 91.31 119 THR A N 1
ATOM 933 C CA . THR A 1 119 ? -6.23 -1.695 -6.996 1 91.31 119 THR A CA 1
ATOM 934 C C . THR A 1 119 ? -6.18 -1.28 -8.461 1 91.31 119 THR A C 1
ATOM 936 O O . THR A 1 119 ? -5.105 -1.229 -9.062 1 91.31 119 THR A O 1
ATOM 939 N N . HIS A 1 120 ? -7.34 -1.066 -9.031 1 88.56 120 HIS A N 1
ATOM 940 C CA . HIS A 1 120 ? -7.367 -0.559 -10.398 1 88.56 120 HIS A CA 1
ATOM 941 C C . HIS A 1 120 ? -6.648 0.782 -10.508 1 88.56 120 HIS A C 1
ATOM 943 O O . HIS A 1 120 ? -6.801 1.644 -9.633 1 88.56 120 HIS A O 1
ATOM 949 N N . PRO A 1 121 ? -5.848 0.974 -11.602 1 84 121 PRO A N 1
ATOM 950 C CA . PRO A 1 121 ? -5.043 2.193 -11.734 1 84 121 PRO A CA 1
ATOM 951 C C . PRO A 1 121 ? -5.875 3.465 -11.586 1 84 121 PRO A C 1
ATOM 953 O O . PRO A 1 121 ? -5.41 4.449 -11 1 84 121 PRO A O 1
ATOM 956 N N . ARG A 1 122 ? -7.059 3.486 -12.039 1 80.69 122 ARG A N 1
ATOM 957 C CA . ARG A 1 122 ? -7.914 4.664 -11.961 1 80.69 122 ARG A CA 1
ATOM 958 C C . ARG A 1 122 ? -8.219 5.02 -10.508 1 80.69 122 ARG A C 1
ATOM 960 O O . ARG A 1 122 ? -8.352 6.195 -10.164 1 80.69 122 ARG A O 1
ATOM 967 N N . LEU A 1 123 ? -8.367 4.016 -9.672 1 82.5 123 LEU A N 1
ATOM 968 C CA . LEU A 1 123 ? -8.656 4.254 -8.258 1 82.5 123 LEU A CA 1
ATOM 969 C C . LEU A 1 123 ? -7.379 4.594 -7.496 1 82.5 123 LEU A C 1
ATOM 971 O O . LEU A 1 123 ? -7.359 5.535 -6.699 1 82.5 123 LEU A O 1
ATOM 975 N N . THR A 1 124 ? -6.273 3.871 -7.781 1 85.19 124 THR A N 1
ATOM 976 C CA . THR A 1 124 ? -5.035 4.105 -7.051 1 85.19 124 THR A CA 1
ATOM 977 C C . THR A 1 124 ? -4.453 5.473 -7.391 1 85.19 124 THR A C 1
ATOM 979 O O . THR A 1 124 ? -3.896 6.148 -6.523 1 85.19 124 THR A O 1
ATOM 982 N N . THR A 1 125 ? -4.605 5.906 -8.633 1 80 125 THR A N 1
ATOM 983 C CA . THR A 1 125 ? -4.094 7.203 -9.062 1 80 125 THR A CA 1
ATOM 984 C C . THR A 1 125 ? -4.844 8.336 -8.375 1 80 125 THR A C 1
ATOM 986 O O . THR A 1 125 ? -4.266 9.398 -8.102 1 80 125 THR A O 1
ATOM 989 N N . SER A 1 126 ? -6.105 8.148 -8.078 1 78.12 126 SER A N 1
ATOM 990 C CA . SER A 1 126 ? -6.883 9.164 -7.383 1 78.12 126 SER A CA 1
ATOM 991 C C . SER A 1 126 ? -6.301 9.469 -6.008 1 78.12 126 SER A C 1
ATOM 993 O O . SER A 1 126 ? -6.332 10.609 -5.547 1 78.12 126 SER A O 1
ATOM 995 N N . TRP A 1 127 ? -5.688 8.445 -5.453 1 78.62 127 TRP A N 1
ATOM 996 C CA . TRP A 1 127 ? -5.109 8.641 -4.125 1 78.62 127 TRP A CA 1
ATOM 997 C C . TRP A 1 127 ? -3.811 9.43 -4.207 1 78.62 127 TRP A C 1
ATOM 999 O O . TRP A 1 127 ? -3.418 10.086 -3.24 1 78.62 127 TRP A O 1
ATOM 1009 N N . HIS A 1 128 ? -3.18 9.453 -5.359 1 77.5 128 HIS A N 1
ATOM 1010 C CA . HIS A 1 128 ? -1.981 10.266 -5.551 1 77.5 128 HIS A CA 1
ATOM 1011 C C . HIS A 1 128 ? -2.312 11.758 -5.523 1 77.5 128 HIS A C 1
ATOM 1013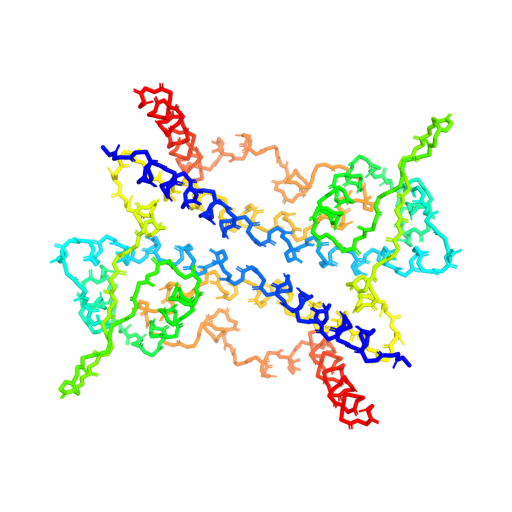 O O . HIS A 1 128 ? -1.429 12.586 -5.316 1 77.5 128 HIS A O 1
ATOM 1019 N N . THR A 1 129 ? -3.561 12.023 -5.594 1 77.81 129 THR A N 1
ATOM 1020 C CA . THR A 1 129 ? -3.945 13.422 -5.73 1 77.81 129 THR A CA 1
ATOM 1021 C C . THR A 1 129 ? -4.547 13.953 -4.434 1 77.81 129 THR A C 1
ATOM 1023 O O . THR A 1 129 ? -5.023 15.086 -4.379 1 77.81 129 THR A O 1
ATOM 1026 N N . ILE A 1 130 ? -4.543 13.203 -3.426 1 79.69 130 ILE A N 1
ATOM 1027 C CA . ILE A 1 130 ? -5.23 13.562 -2.191 1 79.69 130 ILE A CA 1
ATOM 1028 C C . ILE A 1 130 ? -4.691 14.891 -1.671 1 79.69 130 ILE A C 1
ATOM 1030 O O . ILE A 1 130 ? -5.449 15.719 -1.156 1 79.69 130 ILE A O 1
ATOM 1034 N N . SER A 1 131 ? -3.391 15.102 -1.795 1 82.94 131 SER A N 1
ATOM 1035 C CA . SER A 1 131 ? -2.814 16.359 -1.351 1 82.94 131 SER A CA 1
ATOM 1036 C C . SER A 1 131 ? -3.428 17.547 -2.1 1 82.94 131 SER A C 1
ATOM 1038 O O . SER A 1 131 ? -3.74 18.578 -1.496 1 82.94 131 SER A O 1
ATOM 1040 N N . HIS A 1 132 ? -3.562 17.328 -3.383 1 81.06 132 HIS A N 1
ATOM 1041 C CA . HIS A 1 132 ? -4.152 18.375 -4.211 1 81.06 132 HIS A CA 1
ATOM 1042 C C . HIS A 1 132 ? -5.605 18.625 -3.822 1 81.06 132 HIS A C 1
ATOM 1044 O O . HIS A 1 132 ? -6.059 19.766 -3.824 1 81.06 132 HIS A O 1
ATOM 1050 N N . CYS A 1 133 ? -6.312 17.578 -3.482 1 78.5 133 CYS A N 1
ATOM 1051 C CA . CYS A 1 133 ? -7.711 17.703 -3.088 1 78.5 133 CYS A CA 1
ATOM 1052 C C . CYS A 1 133 ? -7.84 18.438 -1.762 1 78.5 133 CYS A C 1
ATOM 1054 O O . CYS A 1 133 ? -8.773 19.219 -1.567 1 78.5 133 CYS A O 1
ATOM 1056 N N . ILE A 1 134 ? -6.945 18.234 -0.887 1 79.06 134 ILE A N 1
ATOM 1057 C CA . ILE A 1 134 ? -6.973 18.906 0.41 1 79.06 134 ILE A CA 1
ATOM 1058 C C . ILE A 1 134 ? -6.641 20.391 0.235 1 79.06 134 ILE A C 1
ATOM 1060 O O . ILE A 1 134 ? -7.289 21.25 0.832 1 79.06 134 ILE A O 1
ATOM 1064 N N . LYS A 1 135 ? -5.707 20.703 -0.688 1 82.06 135 LYS A N 1
ATOM 1065 C CA . LYS A 1 135 ? -5.293 22.094 -0.918 1 82.06 135 LYS A CA 1
ATOM 1066 C C . LYS A 1 135 ? -6.344 22.859 -1.719 1 82.06 135 LYS A C 1
ATOM 1068 O O . LYS A 1 135 ? -6.578 24.031 -1.474 1 82.06 135 LYS A O 1
ATOM 1073 N N . GLY A 1 136 ? -6.848 22.203 -2.682 1 76.31 136 GLY A N 1
ATOM 1074 C CA . GLY A 1 136 ? -7.688 22.891 -3.652 1 76.31 136 GLY A CA 1
ATOM 1075 C C . GLY A 1 136 ? -9.172 22.656 -3.43 1 76.31 136 GLY A C 1
ATOM 1076 O O . GLY A 1 136 ? -10.008 23.344 -4.02 1 76.31 136 GLY A O 1
ATOM 1077 N N . GLY A 1 137 ? -9.508 21.734 -2.516 1 69.12 137 GLY A N 1
ATOM 1078 C CA . GLY A 1 137 ? -10.914 21.422 -2.334 1 69.12 137 GLY A CA 1
ATOM 1079 C C . GLY A 1 137 ? -11.453 20.484 -3.4 1 69.12 137 GLY A C 1
ATOM 1080 O O . GLY A 1 137 ? -10.773 20.203 -4.387 1 69.12 137 GLY A O 1
ATOM 1081 N N . GLY A 1 138 ? -12.648 19.875 -3.15 1 66.38 138 GLY A N 1
ATOM 1082 C CA . GLY A 1 138 ? -13.312 19.016 -4.102 1 66.38 138 GLY A CA 1
ATOM 1083 C C . GLY A 1 138 ? -13.102 17.531 -3.814 1 66.38 138 GLY A C 1
ATOM 1084 O O . GLY A 1 138 ? -12.445 17.172 -2.83 1 66.38 138 GLY A O 1
ATOM 1085 N N . ILE A 1 139 ? -13.844 16.75 -4.637 1 65.25 139 ILE A N 1
ATOM 1086 C CA . ILE A 1 139 ? -13.734 15.305 -4.52 1 65.25 139 ILE A CA 1
ATOM 1087 C C . ILE A 1 139 ? -12.57 14.797 -5.359 1 65.25 139 ILE A C 1
ATOM 1089 O O . ILE A 1 139 ? -12.492 15.078 -6.559 1 65.25 139 ILE A O 1
ATOM 1093 N N . CYS A 1 140 ? -11.602 14.125 -4.688 1 69.62 140 CYS A N 1
ATOM 1094 C CA . CYS A 1 140 ? -10.359 13.727 -5.336 1 69.62 140 CYS A CA 1
ATOM 1095 C C . CYS A 1 140 ? -10.633 12.93 -6.602 1 69.62 140 CYS A C 1
ATOM 1097 O O . CYS A 1 140 ? -10.086 13.234 -7.664 1 69.62 140 CYS A O 1
ATOM 1099 N N . PHE A 1 141 ? -11.516 11.945 -6.523 1 71.19 141 PHE A N 1
ATOM 1100 C CA . PHE A 1 141 ? -11.812 11.125 -7.691 1 71.19 141 PHE A CA 1
ATOM 1101 C C . PHE A 1 141 ? -12.375 11.977 -8.82 1 71.19 141 PHE A C 1
ATOM 1103 O O . PHE A 1 141 ? -12 11.812 -9.984 1 71.19 141 PHE A O 1
ATOM 1110 N N . GLU A 1 142 ? -13.258 12.875 -8.422 1 72.38 142 GLU A N 1
ATOM 1111 C CA . GLU A 1 142 ? -13.898 13.719 -9.43 1 72.38 142 GLU A CA 1
ATOM 1112 C C . GLU A 1 142 ? -12.898 14.664 -10.078 1 72.38 142 GLU A C 1
ATOM 1114 O O . GLU A 1 142 ? -12.992 14.961 -11.273 1 72.38 142 GLU A O 1
ATOM 1119 N N . LYS A 1 143 ? -12.008 15.109 -9.336 1 70.38 143 LYS A N 1
ATOM 1120 C CA . LYS A 1 143 ? -11.008 16.031 -9.867 1 70.38 143 LYS A CA 1
ATOM 1121 C C . LYS A 1 143 ? -10.094 15.344 -10.875 1 70.38 143 LYS A C 1
ATOM 1123 O O . LYS A 1 143 ? -9.703 15.945 -11.875 1 70.38 143 LYS A O 1
ATOM 1128 N N . ILE A 1 144 ? -9.898 14.109 -10.641 1 67.5 144 ILE A N 1
ATOM 1129 C CA . ILE A 1 144 ? -8.953 13.391 -11.484 1 67.5 144 ILE A CA 1
ATOM 1130 C C . ILE A 1 144 ? -9.68 12.836 -12.711 1 67.5 144 ILE A C 1
ATOM 1132 O O . ILE A 1 144 ? -9.156 12.891 -13.828 1 67.5 144 ILE A O 1
ATOM 1136 N N . ASN A 1 145 ? -10.883 12.32 -12.398 1 69.19 145 ASN A N 1
ATOM 1137 C CA . ASN A 1 145 ? -11.547 11.594 -13.477 1 69.19 145 ASN A CA 1
ATOM 1138 C C . ASN A 1 145 ? -12.625 12.445 -14.141 1 69.19 145 ASN A C 1
ATOM 1140 O O . ASN A 1 145 ? -13.18 12.055 -15.172 1 69.19 145 ASN A O 1
ATOM 1144 N N . GLY A 1 146 ? -12.766 13.633 -13.547 1 69.06 146 GLY A N 1
ATOM 1145 C CA . GLY A 1 146 ? -13.719 14.578 -14.109 1 69.06 146 GLY A CA 1
ATOM 1146 C C . GLY A 1 146 ? -15.164 14.227 -13.805 1 69.06 146 GLY A C 1
ATOM 1147 O O . GLY A 1 146 ? -16.078 14.891 -14.289 1 69.06 146 GLY A O 1
ATOM 1148 N N . ARG A 1 147 ? -15.406 13.125 -13.211 1 73.12 147 ARG A N 1
ATOM 1149 C CA . ARG A 1 147 ? -16.75 12.641 -12.906 1 73.12 147 ARG A CA 1
ATOM 1150 C C . ARG A 1 147 ? -16.766 11.82 -11.617 1 73.12 147 ARG A C 1
ATOM 1152 O O . ARG A 1 147 ? -15.711 11.383 -11.148 1 73.12 147 ARG A O 1
ATOM 1159 N N . GLU A 1 148 ? -17.984 11.672 -11.195 1 75.56 148 GLU A N 1
ATOM 1160 C CA . GLU A 1 148 ? -18.172 10.758 -10.07 1 75.56 148 GLU A CA 1
ATOM 1161 C C . GLU A 1 148 ? -17.922 9.312 -10.477 1 75.56 148 GLU A C 1
ATOM 1163 O O . GLU A 1 148 ? -18.031 8.969 -11.656 1 75.56 148 GLU A O 1
ATOM 1168 N N . ILE A 1 149 ? -17.5 8.492 -9.578 1 76.56 149 ILE A N 1
ATOM 1169 C CA . ILE A 1 149 ? -17.109 7.109 -9.836 1 76.56 149 ILE A CA 1
ATOM 1170 C C . ILE A 1 149 ? -18.234 6.379 -10.57 1 76.56 149 ILE A C 1
ATOM 1172 O O . ILE A 1 149 ? -17.969 5.602 -11.492 1 76.56 149 ILE A O 1
ATOM 1176 N N . TRP A 1 150 ? -19.469 6.625 -10.203 1 76.88 150 TRP A N 1
ATOM 1177 C CA . TRP A 1 150 ? -20.609 5.957 -10.828 1 76.88 150 TRP A CA 1
ATOM 1178 C C . TRP A 1 150 ? -20.75 6.371 -12.289 1 76.88 150 TRP A C 1
ATOM 1180 O O . TRP A 1 150 ? -21.016 5.535 -13.156 1 76.88 150 TRP A O 1
ATOM 1190 N N . ASP A 1 151 ? -20.625 7.66 -12.5 1 78.44 151 ASP A N 1
ATOM 1191 C CA . ASP A 1 151 ? -20.688 8.164 -13.867 1 78.44 151 ASP A CA 1
ATOM 1192 C C . ASP A 1 151 ? -19.531 7.625 -14.703 1 78.44 151 ASP A C 1
ATOM 1194 O O . ASP A 1 151 ? -19.719 7.254 -15.867 1 78.44 151 ASP A O 1
ATOM 1198 N N . PHE A 1 152 ? -18.391 7.578 -14.055 1 81 152 PHE A N 1
ATOM 1199 C CA . PHE A 1 152 ? -17.234 7.051 -14.75 1 81 152 PHE A CA 1
ATOM 1200 C C . PHE A 1 152 ? -17.422 5.582 -15.109 1 81 152 PHE A C 1
ATOM 1202 O O . PHE A 1 152 ? -17.125 5.168 -16.234 1 81 152 PHE A O 1
ATOM 1209 N N . ALA A 1 153 ? -17.953 4.82 -14.18 1 83.12 153 ALA A N 1
ATOM 1210 C CA . ALA A 1 153 ? -18.203 3.398 -14.414 1 83.12 153 ALA A CA 1
ATOM 1211 C C . ALA A 1 153 ? -19.203 3.197 -15.555 1 83.12 153 ALA A C 1
ATOM 1213 O O . ALA A 1 153 ? -19.031 2.307 -16.391 1 83.12 153 ALA A O 1
ATOM 1214 N N . SER A 1 154 ? -20.156 4.039 -15.562 1 83.44 154 SER A N 1
ATOM 1215 C CA . SER A 1 154 ? -21.188 3.92 -16.578 1 83.44 154 SER A CA 1
ATOM 1216 C C . SER A 1 154 ? -20.641 4.191 -17.969 1 83.44 154 SER A C 1
ATOM 1218 O O . SER A 1 154 ? -21.109 3.635 -18.969 1 83.44 154 SER A O 1
ATOM 1220 N N . GLU A 1 155 ? -19.609 4.949 -18.031 1 86.75 155 GLU A N 1
ATOM 1221 C CA . GLU A 1 155 ? -19.031 5.352 -19.312 1 86.75 155 GLU A CA 1
ATOM 1222 C C . GLU A 1 155 ? -17.859 4.449 -19.703 1 86.75 155 GLU A C 1
ATOM 1224 O O . GLU A 1 155 ? -17.312 4.582 -20.797 1 86.75 155 GLU A O 1
ATOM 1229 N N . ASN A 1 156 ? -17.516 3.594 -18.844 1 87.5 156 ASN A N 1
ATOM 1230 C CA . ASN A 1 156 ? -16.422 2.654 -19.062 1 87.5 156 ASN A CA 1
ATOM 1231 C C . ASN A 1 156 ? -16.844 1.221 -18.75 1 87.5 156 ASN A C 1
ATOM 1233 O O . ASN A 1 156 ? -16.719 0.773 -17.609 1 87.5 156 ASN A O 1
ATOM 1237 N N . PRO A 1 157 ? -17.219 0.496 -19.734 1 87.75 157 PRO A N 1
ATOM 1238 C CA . PRO A 1 157 ? -17.797 -0.833 -19.531 1 87.75 157 PRO A CA 1
ATOM 1239 C C . PRO A 1 157 ? -16.859 -1.778 -18.781 1 87.75 157 PRO A C 1
ATOM 1241 O O . PRO A 1 157 ? -17.312 -2.562 -17.938 1 87.75 157 PRO A O 1
ATOM 1244 N N . GLU A 1 158 ? -15.594 -1.723 -19.125 1 87.88 158 GLU A N 1
ATOM 1245 C CA . GLU A 1 158 ? -14.648 -2.617 -18.453 1 87.88 158 GLU A CA 1
ATOM 1246 C C . GLU A 1 158 ? -14.57 -2.316 -16.953 1 87.88 158 GLU A C 1
ATOM 1248 O O . GLU A 1 158 ? -14.602 -3.232 -16.125 1 87.88 158 GLU A O 1
ATOM 1253 N N . PHE A 1 159 ? -14.547 -1.033 -16.734 1 86.31 159 PHE A N 1
ATOM 1254 C CA . PHE A 1 159 ? -14.523 -0.626 -15.344 1 86.31 159 PHE A CA 1
ATOM 1255 C C . PHE A 1 159 ? -15.852 -0.938 -14.664 1 86.31 159 PHE A C 1
ATOM 1257 O O . PHE A 1 159 ? -15.875 -1.357 -13.508 1 86.31 159 PHE A O 1
ATOM 1264 N N . ASN A 1 160 ? -16.922 -0.683 -15.336 1 88.06 160 ASN A N 1
ATOM 1265 C CA . ASN A 1 160 ? -18.25 -0.981 -14.805 1 88.06 160 ASN A CA 1
ATOM 1266 C C . ASN A 1 160 ? -18.375 -2.451 -14.414 1 88.06 160 ASN A C 1
ATOM 1268 O O . ASN A 1 160 ? -18.922 -2.771 -13.359 1 88.06 160 ASN A O 1
ATOM 1272 N N . LYS A 1 161 ? -17.875 -3.307 -15.234 1 90.06 161 LYS A N 1
ATOM 1273 C CA . LYS A 1 161 ? -17.906 -4.734 -14.93 1 90.06 161 LYS A CA 1
ATOM 1274 C C . LYS A 1 161 ? -17.109 -5.047 -13.664 1 90.06 161 LYS A C 1
ATOM 1276 O O . LYS A 1 161 ? -17.578 -5.812 -12.812 1 90.06 161 LYS A O 1
ATOM 1281 N N . LEU A 1 162 ? -15.953 -4.449 -13.57 1 88.5 162 LEU A N 1
ATOM 1282 C CA . LEU A 1 162 ? -15.125 -4.637 -12.383 1 88.5 162 LEU A CA 1
ATOM 1283 C C . LEU A 1 162 ? -15.859 -4.172 -11.133 1 88.5 162 LEU A C 1
ATOM 1285 O O . LEU A 1 162 ? -15.812 -4.84 -10.094 1 88.5 162 LEU A O 1
ATOM 1289 N N . PHE A 1 163 ? -16.562 -3.059 -11.305 1 86.19 163 PHE A N 1
ATOM 1290 C CA . PHE A 1 163 ? -17.312 -2.48 -10.195 1 86.19 163 PHE A CA 1
ATOM 1291 C C . PHE A 1 163 ? -18.453 -3.4 -9.766 1 86.19 163 PHE A C 1
ATOM 1293 O O . PHE A 1 163 ? -18.609 -3.695 -8.578 1 86.19 163 PHE A O 1
ATOM 1300 N N . ILE A 1 164 ? -19.172 -3.9 -10.672 1 86.19 164 ILE A N 1
ATOM 1301 C CA . ILE A 1 164 ? -20.312 -4.781 -10.398 1 86.19 164 ILE A CA 1
ATOM 1302 C C . ILE A 1 164 ? -19.812 -6.082 -9.766 1 86.19 164 ILE A C 1
ATOM 1304 O O . ILE A 1 164 ? -20.375 -6.547 -8.773 1 86.19 164 ILE A O 1
ATOM 1308 N N . ASP A 1 165 ? -18.797 -6.652 -10.32 1 88.62 165 ASP A N 1
ATOM 1309 C CA . ASP A 1 165 ? -18.219 -7.891 -9.797 1 88.62 165 ASP A CA 1
ATOM 1310 C C . ASP A 1 165 ? -17.75 -7.715 -8.352 1 88.62 165 ASP A C 1
ATOM 1312 O O . ASP A 1 165 ? -17.922 -8.609 -7.523 1 88.62 165 ASP A O 1
ATOM 1316 N N . ALA A 1 166 ? -17.172 -6.59 -8.102 1 88.62 166 ALA A N 1
ATOM 1317 C CA . ALA A 1 166 ? -16.672 -6.297 -6.762 1 88.62 166 ALA A CA 1
ATOM 1318 C C . ALA A 1 166 ? -17.828 -6.18 -5.766 1 88.62 166 ALA A C 1
ATOM 1320 O O . ALA A 1 166 ? -17.734 -6.695 -4.652 1 88.62 166 ALA A O 1
ATOM 1321 N N . MET A 1 167 ? -18.875 -5.5 -6.145 1 84.56 167 MET A N 1
ATOM 1322 C CA . MET A 1 167 ? -20.031 -5.348 -5.273 1 84.56 167 MET A CA 1
ATOM 1323 C C . MET A 1 167 ? -20.703 -6.695 -5.004 1 84.56 167 MET A C 1
ATOM 1325 O O . MET A 1 167 ? -21.078 -6.988 -3.873 1 84.56 167 MET A O 1
ATOM 1329 N N . ALA A 1 168 ? -20.797 -7.496 -6.074 1 83.12 168 ALA A N 1
ATOM 1330 C CA . ALA A 1 168 ? -21.391 -8.828 -5.938 1 83.12 168 ALA A CA 1
ATOM 1331 C C . ALA A 1 168 ? -20.562 -9.688 -4.977 1 83.12 168 ALA A C 1
ATOM 1333 O O . ALA A 1 168 ? -21.125 -10.438 -4.176 1 83.12 168 ALA A O 1
ATOM 1334 N N . CYS A 1 169 ? -19.328 -9.539 -5.086 1 85.5 169 CYS A N 1
ATOM 1335 C CA . CYS A 1 169 ? -18.406 -10.289 -4.246 1 85.5 169 CYS A CA 1
ATOM 1336 C C . CYS A 1 169 ? -18.594 -9.93 -2.775 1 85.5 169 CYS A C 1
ATOM 1338 O O . CYS A 1 169 ? -18.672 -10.82 -1.925 1 85.5 169 CYS A O 1
ATOM 1340 N N . THR A 1 170 ? -18.656 -8.688 -2.5 1 80.06 170 THR A N 1
ATOM 1341 C CA . THR A 1 170 ? -18.797 -8.234 -1.12 1 80.06 170 THR A CA 1
ATOM 1342 C C . THR A 1 170 ? -20.141 -8.648 -0.549 1 80.06 170 THR A C 1
ATOM 1344 O O . THR A 1 170 ? -20.234 -9.062 0.609 1 80.06 170 THR A O 1
ATOM 1347 N N . ALA A 1 171 ? -21.094 -8.625 -1.416 1 75.12 171 ALA A N 1
ATOM 1348 C CA . ALA A 1 171 ? -22.422 -9.055 -0.99 1 75.12 171 ALA A CA 1
ATOM 1349 C C . ALA A 1 171 ? -22.438 -10.547 -0.652 1 75.12 171 ALA A C 1
ATOM 1351 O O . ALA A 1 171 ? -23.016 -10.953 0.361 1 75.12 171 ALA A O 1
ATOM 1352 N N . ARG A 1 172 ? -21.859 -11.25 -1.43 1 78.06 172 ARG A N 1
ATOM 1353 C CA . ARG A 1 172 ? -21.797 -12.695 -1.231 1 78.06 172 ARG A CA 1
ATOM 1354 C C . ARG A 1 172 ? -21.078 -13.039 0.071 1 78.06 172 ARG A C 1
ATOM 1356 O O . ARG A 1 172 ? -21.531 -13.906 0.825 1 78.06 172 ARG A O 1
ATOM 1363 N N . ILE A 1 173 ? -20.031 -12.391 0.326 1 72.62 173 ILE A N 1
ATOM 1364 C CA . ILE A 1 173 ? -19.25 -12.641 1.526 1 72.62 173 ILE A CA 1
ATOM 1365 C C . ILE A 1 173 ? -20.062 -12.266 2.766 1 72.62 173 ILE A C 1
ATOM 1367 O O . ILE A 1 173 ? -20.062 -13.008 3.752 1 72.62 173 ILE A O 1
ATOM 1371 N N . MET A 1 174 ? -20.719 -11.109 2.672 1 67.75 174 MET A N 1
ATOM 1372 C CA . MET A 1 174 ? -21.547 -10.664 3.785 1 67.75 174 MET A CA 1
ATOM 1373 C C . MET A 1 174 ? -22.688 -11.648 4.043 1 67.75 174 MET A C 1
ATOM 1375 O O . MET A 1 174 ? -23 -11.945 5.195 1 67.75 174 MET A O 1
ATOM 1379 N N . MET A 1 175 ? -23.219 -12.148 2.965 1 69.12 175 MET A N 1
ATOM 1380 C CA . MET A 1 175 ? -24.312 -13.117 3.084 1 69.12 175 MET A CA 1
ATOM 1381 C C . MET A 1 175 ? -23.812 -14.422 3.689 1 69.12 175 MET A C 1
ATOM 1383 O O . MET A 1 175 ? -24.5 -15.023 4.527 1 69.12 175 MET A O 1
ATOM 1387 N N . ASN A 1 176 ? -22.672 -14.836 3.328 1 70 176 ASN A N 1
ATOM 1388 C CA . ASN A 1 176 ? -22.109 -16.094 3.82 1 70 176 ASN A CA 1
ATOM 1389 C C . ASN A 1 176 ? -21.688 -15.977 5.281 1 70 176 ASN A C 1
ATOM 1391 O O . ASN A 1 176 ? -21.766 -16.953 6.031 1 70 176 ASN A O 1
ATOM 1395 N N . THR A 1 177 ? -21.234 -14.789 5.637 1 60.91 177 THR A N 1
ATOM 1396 C CA . THR A 1 177 ? -20.859 -14.555 7.023 1 60.91 177 THR A CA 1
ATOM 1397 C C . THR A 1 177 ? -22.094 -14.531 7.93 1 60.91 177 THR A C 1
ATOM 1399 O O . THR A 1 177 ? -22.047 -15.023 9.055 1 60.91 177 THR A O 1
ATOM 1402 N N . ILE A 1 178 ? -23.156 -13.977 7.375 1 55.31 178 ILE A N 1
ATOM 1403 C CA . ILE A 1 178 ? -24.406 -13.93 8.125 1 55.31 178 ILE A CA 1
ATOM 1404 C C . ILE A 1 178 ? -25 -15.328 8.219 1 55.31 178 ILE A C 1
ATOM 1406 O O . ILE A 1 178 ? -25.562 -15.703 9.258 1 55.31 178 ILE A O 1
ATOM 1410 N N . LEU A 1 179 ? -24.812 -16.094 7.164 1 54.34 179 LEU A N 1
ATOM 1411 C CA . LEU A 1 179 ? -25.438 -17.406 7.082 1 54.34 179 LEU A CA 1
ATOM 1412 C C . LEU A 1 179 ? -24.578 -18.453 7.777 1 54.34 179 LEU A C 1
ATOM 1414 O O . LEU A 1 179 ? -25.047 -19.562 8.047 1 54.34 179 LEU A O 1
ATOM 1418 N N . SER A 1 180 ? -23.297 -18.219 7.945 1 53.22 180 SER A N 1
ATOM 1419 C CA . SER A 1 180 ? -22.469 -19.203 8.633 1 53.22 180 SER A CA 1
ATOM 1420 C C . SER A 1 180 ? -22.594 -19.078 10.148 1 53.22 180 SER A C 1
ATOM 1422 O O . SER A 1 180 ? -22.734 -17.969 10.664 1 53.22 180 SER A O 1
ATOM 1424 N N . MET B 1 1 ? -16.609 -26.25 10.328 1 61.28 1 MET B N 1
ATOM 1425 C CA . MET B 1 1 ? -15.383 -25.562 10.695 1 61.28 1 MET B CA 1
ATOM 1426 C C . MET B 1 1 ? -15.375 -25.219 12.18 1 61.28 1 MET B C 1
ATOM 1428 O O . MET B 1 1 ? -16.359 -24.688 12.711 1 61.28 1 MET B O 1
ATOM 1432 N N . GLY B 1 2 ? -14.461 -25.75 12.914 1 73.31 2 GLY B N 1
ATOM 1433 C CA . GLY B 1 2 ? -14.398 -25.438 14.328 1 73.31 2 GLY B CA 1
ATOM 1434 C C . GLY B 1 2 ? -14.203 -23.953 14.602 1 73.31 2 GLY B C 1
ATOM 1435 O O . GLY B 1 2 ? -13.844 -23.203 13.703 1 73.31 2 GLY B O 1
ATOM 1436 N N . PRO B 1 3 ? -14.68 -23.562 15.789 1 77.19 3 PRO B N 1
ATOM 1437 C CA . PRO B 1 3 ? -14.609 -22.141 16.188 1 77.19 3 PRO B CA 1
ATOM 1438 C C . PRO B 1 3 ? -13.242 -21.531 15.914 1 77.19 3 PRO B C 1
ATOM 1440 O O . PRO B 1 3 ? -13.148 -20.375 15.484 1 77.19 3 PRO B O 1
ATOM 1443 N N . LYS B 1 4 ? -12.25 -22.203 16.172 1 87.31 4 LYS B N 1
ATOM 1444 C CA . LYS B 1 4 ? -10.891 -21.719 15.938 1 87.31 4 LYS B CA 1
ATOM 1445 C C . LYS B 1 4 ? -10.625 -21.531 14.445 1 87.31 4 LYS B C 1
ATOM 1447 O O . LYS B 1 4 ? -9.961 -20.562 14.047 1 87.31 4 LYS B O 1
ATOM 1452 N N . GLU B 1 5 ? -11.133 -22.406 13.688 1 82.19 5 GLU B N 1
ATOM 1453 C CA . GLU B 1 5 ? -10.977 -22.312 12.242 1 82.19 5 GLU B CA 1
ATOM 1454 C C . GLU B 1 5 ? -11.75 -21.109 11.695 1 82.19 5 GLU B C 1
ATOM 1456 O O . GLU B 1 5 ? -11.25 -20.391 10.828 1 82.19 5 GLU B O 1
ATOM 1461 N N . ALA B 1 6 ? -12.922 -20.969 12.219 1 80 6 ALA B N 1
ATOM 1462 C CA . ALA B 1 6 ? -13.742 -19.828 11.805 1 80 6 ALA B CA 1
ATOM 1463 C C . ALA B 1 6 ? -13.047 -18.516 12.133 1 80 6 ALA B C 1
ATOM 1465 O O . ALA B 1 6 ? -13.07 -17.578 11.328 1 80 6 ALA B O 1
ATOM 1466 N N . GLU B 1 7 ? -12.438 -18.484 13.289 1 83.31 7 GLU B N 1
ATOM 1467 C CA . GLU B 1 7 ? -11.711 -17.297 13.703 1 83.31 7 GLU B CA 1
ATOM 1468 C C . GLU B 1 7 ? -10.5 -17.047 12.805 1 83.31 7 GLU B C 1
ATOM 1470 O O . GLU B 1 7 ? -10.211 -15.906 12.445 1 83.31 7 GLU B O 1
ATOM 1475 N N . ALA B 1 8 ? -9.859 -18.078 12.477 1 87.56 8 ALA B N 1
ATOM 1476 C CA . ALA B 1 8 ? -8.695 -17.969 11.609 1 87.56 8 ALA B CA 1
ATOM 1477 C C . ALA B 1 8 ? -9.086 -17.453 10.227 1 87.56 8 ALA B C 1
ATOM 1479 O O . ALA B 1 8 ? -8.367 -16.656 9.625 1 87.56 8 ALA B O 1
ATOM 1480 N N . GLU B 1 9 ? -10.227 -17.875 9.812 1 85.12 9 GLU B N 1
ATOM 1481 C CA . GLU B 1 9 ? -10.727 -17.453 8.5 1 85.12 9 GLU B CA 1
ATOM 1482 C C . GLU B 1 9 ? -11.133 -15.977 8.516 1 85.12 9 GLU B C 1
ATOM 1484 O O . GLU B 1 9 ? -10.875 -15.25 7.551 1 85.12 9 GLU B O 1
ATOM 1489 N N . LEU B 1 10 ? -11.727 -15.641 9.57 1 82.62 10 LEU B N 1
ATOM 1490 C CA . LEU B 1 10 ? -12.133 -14.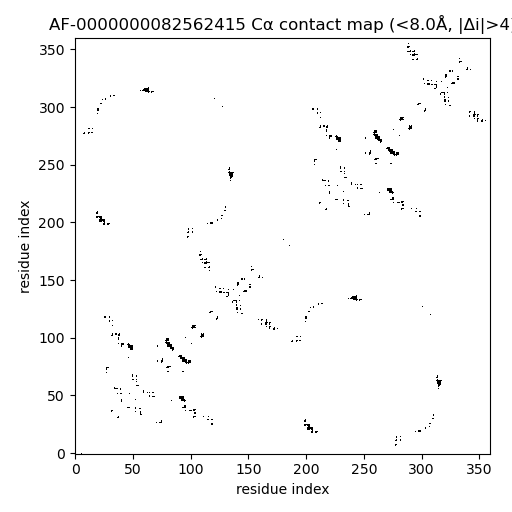242 9.695 1 82.62 10 LEU B CA 1
ATOM 1491 C C . LEU B 1 10 ? -10.914 -13.328 9.773 1 82.62 10 LEU B C 1
ATOM 1493 O O . LEU B 1 10 ? -10.898 -12.258 9.156 1 82.62 10 LEU B O 1
ATOM 1497 N N . GLN B 1 11 ? -9.953 -13.797 10.5 1 89.56 11 GLN B N 1
ATOM 1498 C CA . GLN B 1 11 ? -8.711 -13.031 10.578 1 89.56 11 GLN B CA 1
ATOM 1499 C C . GLN B 1 11 ? -8.031 -12.953 9.219 1 89.56 11 GLN B C 1
ATOM 1501 O O . GLN B 1 11 ? -7.488 -11.906 8.859 1 89.56 11 GLN B O 1
ATOM 1506 N N . ALA B 1 12 ? -8.102 -14 8.516 1 91.94 12 ALA B N 1
ATOM 1507 C CA . ALA B 1 12 ? -7.504 -14.031 7.18 1 91.94 12 ALA B CA 1
ATOM 1508 C C . ALA B 1 12 ? -8.195 -13.047 6.246 1 91.94 12 ALA B C 1
ATOM 1510 O O . ALA B 1 12 ? -7.535 -12.352 5.469 1 91.94 12 ALA B O 1
ATOM 1511 N N . GLN B 1 13 ? -9.508 -13.023 6.355 1 88.5 13 GLN B N 1
ATOM 1512 C CA . GLN B 1 13 ? -10.273 -12.07 5.559 1 88.5 13 GLN B CA 1
ATOM 1513 C C . GLN B 1 13 ? -9.859 -10.633 5.867 1 88.5 13 GLN B C 1
ATOM 1515 O O . GLN B 1 13 ? -9.617 -9.844 4.957 1 88.5 13 GLN B O 1
ATOM 1520 N N . ALA B 1 14 ? -9.734 -10.344 7.113 1 89.5 14 ALA B N 1
ATOM 1521 C CA . ALA B 1 14 ? -9.336 -9.008 7.547 1 89.5 14 ALA B CA 1
ATOM 1522 C C . ALA B 1 14 ? -7.93 -8.68 7.055 1 89.5 14 ALA B C 1
ATOM 1524 O O . ALA B 1 14 ? -7.664 -7.547 6.641 1 89.5 14 ALA B O 1
ATOM 1525 N N . ASP B 1 15 ? -7.059 -9.602 7.09 1 93 15 ASP B N 1
ATOM 1526 C CA . ASP B 1 15 ? -5.68 -9.391 6.656 1 93 15 ASP B CA 1
ATOM 1527 C C . ASP B 1 15 ? -5.613 -9.133 5.152 1 93 15 ASP B C 1
ATOM 1529 O O . ASP B 1 15 ? -4.832 -8.297 4.695 1 93 15 ASP B O 1
ATOM 1533 N N . ILE B 1 16 ? -6.422 -9.812 4.352 1 93.62 16 ILE B N 1
ATOM 1534 C CA . ILE B 1 16 ? -6.43 -9.594 2.91 1 93.62 16 ILE B CA 1
ATOM 1535 C C . ILE B 1 16 ? -6.961 -8.195 2.607 1 93.62 16 ILE B C 1
ATOM 1537 O O . ILE B 1 16 ? -6.438 -7.5 1.73 1 93.62 16 ILE B O 1
ATOM 1541 N N . TRP B 1 17 ? -7.93 -7.766 3.377 1 90.56 17 TRP B N 1
ATOM 1542 C CA . TRP B 1 17 ? -8.422 -6.398 3.23 1 90.56 17 TRP B CA 1
ATOM 1543 C C . TRP B 1 17 ? -7.324 -5.391 3.557 1 90.56 17 TRP B C 1
ATOM 1545 O O . TRP B 1 17 ? -7.164 -4.391 2.854 1 90.56 17 TRP B O 1
ATOM 1555 N N . LYS B 1 18 ? -6.605 -5.707 4.512 1 91.75 18 LYS B N 1
ATOM 1556 C CA . LYS B 1 18 ? -5.496 -4.844 4.902 1 91.75 18 LYS B CA 1
ATOM 1557 C C . LYS B 1 18 ? -4.461 -4.742 3.785 1 91.75 18 LYS B C 1
ATOM 1559 O O . LYS B 1 18 ? -4.02 -3.646 3.436 1 91.75 18 LYS B O 1
ATOM 1564 N N . TYR B 1 19 ? -4.105 -5.867 3.223 1 93.19 19 TYR B N 1
ATOM 1565 C CA . TYR B 1 19 ? -3.133 -5.867 2.137 1 93.19 19 TYR B CA 1
ATOM 1566 C C . TYR B 1 19 ? -3.693 -5.164 0.905 1 93.19 19 TYR B C 1
ATOM 1568 O O . TYR B 1 19 ? -2.986 -4.398 0.244 1 93.19 19 TYR B O 1
ATOM 1576 N N . MET B 1 20 ? -4.957 -5.391 0.626 1 92.94 20 MET B N 1
ATOM 1577 C CA . MET B 1 20 ? -5.645 -4.805 -0.52 1 92.94 20 MET B CA 1
ATOM 1578 C C . MET B 1 20 ? -5.609 -3.281 -0.455 1 92.94 20 MET B C 1
ATOM 1580 O O . MET B 1 20 ? -5.348 -2.619 -1.46 1 92.94 20 MET B O 1
ATOM 1584 N N . LEU B 1 21 ? -5.734 -2.758 0.737 1 91.5 21 LEU B N 1
ATOM 1585 C CA . LEU B 1 21 ? -5.871 -1.313 0.888 1 91.5 21 LEU B CA 1
ATOM 1586 C C . LEU B 1 21 ? -4.578 -0.701 1.422 1 91.5 21 LEU B C 1
ATOM 1588 O O . LEU B 1 21 ? -4.547 0.481 1.771 1 91.5 21 LEU B O 1
ATOM 1592 N N . SER B 1 22 ? -3.527 -1.473 1.434 1 92.88 22 SER B N 1
ATOM 1593 C CA . SER B 1 22 ? -2.291 -0.998 2.047 1 92.88 22 SER B CA 1
ATOM 1594 C C . SER B 1 22 ? -1.691 0.161 1.257 1 92.88 22 SER B C 1
ATOM 1596 O O . SER B 1 22 ? -0.976 0.996 1.814 1 92.88 22 SER B O 1
ATOM 1598 N N . TYR B 1 23 ? -1.989 0.294 -0.036 1 91.94 23 TYR B N 1
ATOM 1599 C CA . TYR B 1 23 ? -1.483 1.407 -0.831 1 91.94 23 TYR B CA 1
ATOM 1600 C C . TYR B 1 23 ? -1.993 2.738 -0.292 1 91.94 23 TYR B C 1
ATOM 1602 O O . TYR B 1 23 ? -1.323 3.766 -0.423 1 91.94 23 TYR B O 1
ATOM 1610 N N . VAL B 1 24 ? -3.141 2.713 0.346 1 91.31 24 VAL B N 1
ATOM 1611 C CA . VAL B 1 24 ? -3.721 3.914 0.938 1 91.31 24 VAL B CA 1
ATOM 1612 C C . VAL B 1 24 ? -2.793 4.453 2.023 1 91.31 24 VAL B C 1
ATOM 1614 O O . VAL B 1 24 ? -2.613 5.668 2.146 1 91.31 24 VAL B O 1
ATOM 1617 N N . ASP B 1 25 ? -2.172 3.553 2.787 1 93.56 25 ASP B N 1
ATOM 1618 C CA . ASP B 1 25 ? -1.243 3.967 3.834 1 93.56 25 ASP B CA 1
ATOM 1619 C C . ASP B 1 25 ? -0.037 4.691 3.242 1 93.56 25 ASP B C 1
ATOM 1621 O O . ASP B 1 25 ? 0.383 5.73 3.756 1 93.56 25 ASP B O 1
ATOM 1625 N N . SER B 1 26 ? 0.528 4.152 2.166 1 94.38 26 SER B N 1
ATOM 1626 C CA . SER B 1 26 ? 1.651 4.801 1.497 1 94.38 26 SER B CA 1
ATOM 1627 C C . SER B 1 26 ? 1.279 6.203 1.027 1 94.38 26 SER B C 1
ATOM 1629 O O . SER B 1 26 ? 2.035 7.152 1.237 1 94.38 26 SER B O 1
ATOM 1631 N N . MET B 1 27 ? 0.091 6.305 0.496 1 92.31 27 MET B N 1
ATOM 1632 C CA . MET B 1 27 ? -0.346 7.582 -0.057 1 92.31 27 MET B CA 1
ATOM 1633 C C . MET B 1 27 ? -0.668 8.57 1.057 1 92.31 27 MET B C 1
ATOM 1635 O O . MET B 1 27 ? -0.435 9.773 0.91 1 92.31 27 MET B O 1
ATOM 1639 N N . ALA B 1 28 ? -1.219 8.062 2.092 1 93.06 28 ALA B N 1
ATOM 1640 C CA . ALA B 1 28 ? -1.525 8.914 3.234 1 93.06 28 ALA B CA 1
ATOM 1641 C C . ALA B 1 28 ? -0.254 9.523 3.82 1 93.06 28 ALA B C 1
ATOM 1643 O O . ALA B 1 28 ? -0.214 10.719 4.125 1 93.06 28 ALA B O 1
ATOM 1644 N N . VAL B 1 29 ? 0.775 8.75 3.967 1 96.19 29 VAL B N 1
ATOM 1645 C CA . VAL B 1 29 ? 2.039 9.242 4.512 1 96.19 29 VAL B CA 1
ATOM 1646 C C . VAL B 1 29 ? 2.693 10.195 3.518 1 96.19 29 VAL B C 1
ATOM 1648 O O . VAL B 1 29 ? 3.264 11.219 3.914 1 96.19 29 VAL B O 1
ATOM 1651 N N . LYS B 1 30 ? 2.6 9.867 2.271 1 95.25 30 LYS B N 1
ATOM 1652 C CA . LYS B 1 30 ? 3.084 10.781 1.244 1 95.25 30 LYS B CA 1
ATOM 1653 C C . LYS B 1 30 ? 2.404 12.148 1.357 1 95.25 30 LYS B C 1
ATOM 1655 O O . LYS B 1 30 ? 3.072 13.18 1.338 1 95.25 30 LYS B O 1
ATOM 1660 N N . CYS B 1 31 ? 1.135 12.117 1.493 1 92.88 31 CYS B N 1
ATOM 1661 C CA . CYS B 1 31 ? 0.353 13.344 1.627 1 92.88 31 CYS B CA 1
ATOM 1662 C C . CYS B 1 31 ? 0.806 14.148 2.836 1 92.88 31 CYS B C 1
ATOM 1664 O O . CYS B 1 31 ? 0.891 15.375 2.771 1 92.88 31 CYS B O 1
ATOM 1666 N N . THR B 1 32 ? 1.105 13.508 3.926 1 95.5 32 THR B N 1
ATOM 1667 C CA . THR B 1 32 ? 1.583 14.141 5.148 1 95.5 32 THR B CA 1
ATOM 1668 C C . THR B 1 32 ? 2.852 14.945 4.883 1 95.5 32 THR B C 1
ATOM 1670 O O . THR B 1 32 ? 2.998 16.062 5.379 1 95.5 32 THR B O 1
ATOM 1673 N N . VAL B 1 33 ? 3.725 14.406 4.102 1 95.19 33 VAL B N 1
ATOM 1674 C CA . VAL B 1 33 ? 4.98 15.062 3.762 1 95.19 33 VAL B CA 1
ATOM 1675 C C . VAL B 1 33 ? 4.719 16.203 2.777 1 95.19 33 VAL B C 1
ATOM 1677 O O . VAL B 1 33 ? 5.227 17.312 2.953 1 95.19 33 VAL B O 1
ATOM 1680 N N . GLU B 1 34 ? 3.912 15.945 1.772 1 93.06 34 GLU B N 1
ATOM 1681 C CA . GLU B 1 34 ? 3.623 16.938 0.737 1 93.06 34 GLU B CA 1
ATOM 1682 C C . GLU B 1 34 ? 2.961 18.172 1.328 1 93.06 34 GLU B C 1
ATOM 1684 O O . GLU B 1 34 ? 3.25 19.297 0.91 1 93.06 34 GLU B O 1
ATOM 1689 N N . LEU B 1 35 ? 2.1 17.953 2.324 1 92.25 35 LEU B N 1
ATOM 1690 C CA . LEU B 1 35 ? 1.371 19.062 2.934 1 92.25 35 LEU B CA 1
ATOM 1691 C C . LEU B 1 35 ? 2.141 19.641 4.121 1 92.25 35 LEU B C 1
ATOM 1693 O O . LEU B 1 35 ? 1.71 20.609 4.73 1 92.25 35 LEU B O 1
ATOM 1697 N N . ARG B 1 36 ? 3.203 18.953 4.496 1 95.06 36 ARG B N 1
ATOM 1698 C CA . ARG B 1 36 ? 4.07 19.359 5.598 1 95.06 36 ARG B CA 1
ATOM 1699 C C . ARG B 1 36 ? 3.322 19.328 6.926 1 95.06 36 ARG B C 1
ATOM 1701 O O . ARG B 1 36 ? 3.52 20.188 7.773 1 95.06 36 ARG B O 1
ATOM 1708 N N . ILE B 1 37 ? 2.508 18.344 7.047 1 96.06 37 ILE B N 1
ATOM 1709 C CA . ILE B 1 37 ? 1.671 18.25 8.234 1 96.06 37 ILE B CA 1
ATOM 1710 C C . ILE B 1 37 ? 2.547 18.016 9.469 1 96.06 37 ILE B C 1
ATOM 1712 O O . ILE B 1 37 ? 2.359 18.672 10.5 1 96.06 37 ILE B O 1
ATOM 1716 N N . ALA B 1 38 ? 3.498 17.109 9.367 1 97 38 ALA B N 1
ATOM 1717 C CA . ALA B 1 38 ? 4.398 16.859 10.484 1 97 38 ALA B CA 1
ATOM 1718 C C . ALA B 1 38 ? 5.18 18.109 10.859 1 97 38 ALA B C 1
ATOM 1720 O O . ALA B 1 38 ? 5.328 18.422 12.047 1 97 38 ALA B O 1
ATOM 1721 N N . ASP B 1 39 ? 5.633 18.828 9.875 1 97.25 39 ASP B N 1
ATOM 1722 C CA . ASP B 1 39 ? 6.379 20.062 10.109 1 97.25 39 ASP B CA 1
ATOM 1723 C C . ASP B 1 39 ? 5.516 21.094 10.828 1 97.25 39 ASP B C 1
ATOM 1725 O O . ASP B 1 39 ? 5.977 21.75 11.766 1 97.25 39 ASP B O 1
ATOM 1729 N N . ILE B 1 40 ? 4.336 21.219 10.359 1 96.62 40 ILE B N 1
ATOM 1730 C CA . ILE B 1 40 ? 3.404 22.203 10.914 1 96.62 40 ILE B CA 1
ATOM 1731 C C . ILE B 1 40 ? 3.162 21.906 12.398 1 96.62 40 ILE B C 1
ATOM 1733 O O . ILE B 1 40 ? 3.295 22.781 13.242 1 96.62 40 ILE B O 1
ATOM 1737 N N . ILE B 1 41 ? 2.826 20.641 12.703 1 97.56 41 ILE B N 1
ATOM 1738 C CA . ILE B 1 41 ? 2.541 20.281 14.086 1 97.56 41 ILE B CA 1
ATOM 1739 C C . ILE B 1 41 ? 3.795 20.469 14.938 1 97.56 41 ILE B C 1
ATOM 1741 O O . ILE B 1 41 ? 3.723 20.984 16.047 1 97.56 41 ILE B O 1
ATOM 1745 N N . ASN B 1 42 ? 4.895 20.078 14.383 1 96.69 42 ASN B N 1
ATOM 1746 C CA . ASN B 1 42 ? 6.156 20.188 15.102 1 96.69 42 ASN B CA 1
ATOM 1747 C C . ASN B 1 42 ? 6.496 21.641 15.414 1 96.69 42 ASN B C 1
ATOM 1749 O O . ASN B 1 42 ? 7.023 21.938 16.484 1 96.69 42 ASN B O 1
ATOM 1753 N N . MET B 1 43 ? 6.281 22.484 14.508 1 95.94 43 MET B N 1
ATOM 1754 C CA . MET B 1 43 ? 6.586 23.891 14.672 1 95.94 43 MET B CA 1
ATOM 1755 C C . MET B 1 43 ? 5.789 24.5 15.828 1 95.94 43 MET B C 1
ATOM 1757 O O . MET B 1 43 ? 6.266 25.406 16.5 1 95.94 43 MET B O 1
ATOM 1761 N N . HIS B 1 44 ? 4.582 24.031 16.031 1 96 44 HIS B N 1
ATOM 1762 C CA . HIS B 1 44 ? 3.748 24.547 17.109 1 96 44 HIS B CA 1
ATOM 1763 C C . HIS B 1 44 ? 4.234 24.031 18.469 1 96 44 HIS B C 1
ATOM 1765 O O . HIS B 1 44 ? 3.994 24.672 19.5 1 96 44 HIS B O 1
ATOM 1771 N N . GLY B 1 45 ? 4.863 22.859 18.531 1 94.94 45 GLY B N 1
ATOM 1772 C CA . GLY B 1 45 ? 5.449 22.328 19.75 1 94.94 45 GLY B CA 1
ATOM 1773 C C . GLY B 1 45 ? 4.426 21.734 20.703 1 94.94 45 GLY B C 1
ATOM 1774 O O . GLY B 1 45 ? 4.754 21.375 21.828 1 94.94 45 GLY B O 1
ATOM 1775 N N . CYS B 1 46 ? 3.203 21.75 20.328 1 95.69 46 CYS B N 1
ATOM 1776 C CA . CYS B 1 46 ? 2.09 21.156 21.047 1 95.69 46 CYS B CA 1
ATOM 1777 C C . CYS B 1 46 ? 1.025 20.641 20.094 1 95.69 46 CYS B C 1
ATOM 1779 O O . CYS B 1 46 ? 1.042 20.953 18.906 1 95.69 46 CYS B O 1
ATOM 1781 N N . PRO B 1 47 ? 0.185 19.688 20.562 1 96.75 47 PRO B N 1
ATOM 1782 C CA . PRO B 1 47 ? -0.892 19.219 19.688 1 96.75 47 PRO B CA 1
ATOM 1783 C C . PRO B 1 47 ? -1.785 20.344 19.188 1 96.75 47 PRO B C 1
ATOM 1785 O O . PRO B 1 47 ? -2.086 21.281 19.938 1 96.75 47 PRO B O 1
ATOM 1788 N N . ILE B 1 48 ? -2.209 20.25 17.969 1 96.62 48 ILE B N 1
ATOM 1789 C CA . ILE B 1 48 ? -3.01 21.328 17.375 1 96.62 48 ILE B CA 1
ATOM 1790 C C . ILE B 1 48 ? -4.195 20.719 16.625 1 96.62 48 ILE B C 1
ATOM 1792 O O . ILE B 1 48 ? -4.215 19.531 16.328 1 96.62 48 ILE B O 1
ATOM 1796 N N . THR B 1 49 ? -5.191 21.562 16.312 1 94.5 49 THR B N 1
ATOM 1797 C CA . THR B 1 49 ? -6.43 21.125 15.672 1 94.5 49 THR B CA 1
ATOM 1798 C C . THR B 1 49 ? -6.262 21.047 14.156 1 94.5 49 THR B C 1
ATOM 1800 O O . THR B 1 49 ? -5.301 21.578 13.609 1 94.5 49 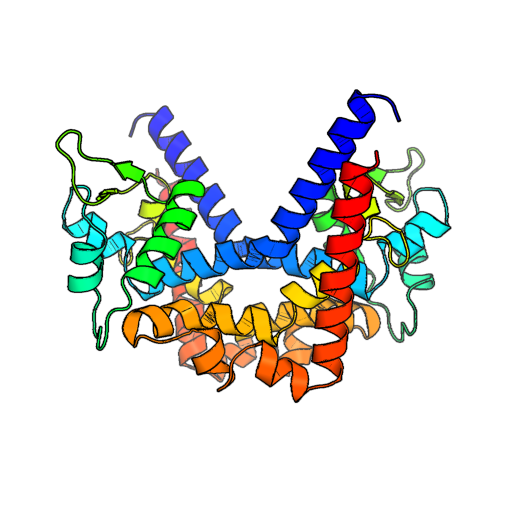THR B O 1
ATOM 1803 N N . SER B 1 50 ? -7.238 20.359 13.484 1 92.62 50 SER B N 1
ATOM 1804 C CA . SER B 1 50 ? -7.25 20.281 12.031 1 92.62 50 SER B CA 1
ATOM 1805 C C . SER B 1 50 ? -7.305 21.672 11.398 1 92.62 50 SER B C 1
ATOM 1807 O O . SER B 1 50 ? -6.691 21.906 10.359 1 92.62 50 SER B O 1
ATOM 1809 N N . LEU B 1 51 ? -8.031 22.578 12.039 1 89.88 51 LEU B N 1
ATOM 1810 C CA . LEU B 1 51 ? -8.164 23.938 11.531 1 89.88 51 LEU B CA 1
ATOM 1811 C C . LEU B 1 51 ? -6.824 24.672 11.578 1 89.88 51 LEU B C 1
ATOM 1813 O O . LEU B 1 51 ? -6.477 25.391 10.648 1 89.88 51 LEU B O 1
ATOM 1817 N N . GLN B 1 52 ? -6.105 24.453 12.641 1 91.69 52 GLN B N 1
ATOM 1818 C CA . GLN B 1 52 ? -4.785 25.062 12.766 1 91.69 52 GLN B CA 1
ATOM 1819 C C . GLN B 1 52 ? -3.812 24.5 11.742 1 91.69 52 GLN B C 1
ATOM 1821 O O . GLN B 1 52 ? -2.988 25.219 11.188 1 91.69 52 GLN B O 1
ATOM 1826 N N . ILE B 1 53 ? -3.896 23.219 11.516 1 93.94 53 ILE B N 1
ATOM 1827 C CA . ILE B 1 53 ? -3.049 22.578 10.516 1 93.94 53 ILE B CA 1
ATOM 1828 C C . ILE B 1 53 ? -3.332 23.188 9.141 1 93.94 53 ILE B C 1
ATOM 1830 O O . ILE B 1 53 ? -2.412 23.609 8.445 1 93.94 53 ILE B O 1
ATOM 1834 N N . VAL B 1 54 ? -4.582 23.281 8.781 1 88.88 54 VAL B N 1
ATOM 1835 C CA . VAL B 1 54 ? -4.988 23.766 7.469 1 88.88 54 VAL B CA 1
ATOM 1836 C C . VAL B 1 54 ? -4.504 25.203 7.281 1 88.88 54 VAL B C 1
ATOM 1838 O O . VAL B 1 54 ? -4.07 25.578 6.188 1 88.88 54 VAL B O 1
ATOM 1841 N N . ALA B 1 55 ? -4.598 25.969 8.328 1 88.94 55 ALA B N 1
ATOM 1842 C CA . ALA B 1 55 ? -4.219 27.375 8.266 1 88.94 55 ALA B CA 1
ATOM 1843 C C . ALA B 1 55 ? -2.738 27.547 7.938 1 88.94 55 ALA B C 1
ATOM 1845 O O . ALA B 1 55 ? -2.33 28.547 7.355 1 88.94 55 ALA B O 1
ATOM 1846 N N . ASP B 1 56 ? -1.967 26.562 8.258 1 92.06 56 ASP B N 1
ATOM 1847 C CA . ASP B 1 56 ? -0.519 26.688 8.109 1 92.06 56 ASP B CA 1
ATOM 1848 C C . ASP B 1 56 ? -0.035 25.953 6.859 1 92.06 56 ASP B C 1
ATOM 1850 O O . ASP B 1 56 ? 1.162 25.953 6.566 1 92.06 56 ASP B O 1
ATOM 1854 N N . ILE B 1 57 ? -0.961 25.281 6.141 1 90.25 57 ILE B N 1
ATOM 1855 C CA . ILE B 1 57 ? -0.563 24.609 4.902 1 90.25 57 ILE B CA 1
ATOM 1856 C C . ILE B 1 57 ? -0.248 25.656 3.834 1 90.25 57 ILE B C 1
ATOM 1858 O O . ILE B 1 57 ? -1.088 26.5 3.516 1 90.25 57 ILE B O 1
ATOM 1862 N N . PRO B 1 58 ? 0.913 25.531 3.316 1 82.06 58 PRO B N 1
ATOM 1863 C CA . PRO B 1 58 ? 1.284 26.516 2.291 1 82.06 58 PRO B CA 1
ATOM 1864 C C . PRO B 1 58 ? 0.421 26.406 1.035 1 82.06 58 PRO B C 1
ATOM 1866 O O . PRO B 1 58 ? 0.053 25.297 0.627 1 82.06 58 PRO B O 1
ATOM 1869 N N . ASP B 1 59 ? -0.003 27.547 0.395 1 77.25 59 ASP B N 1
ATOM 1870 C CA . ASP B 1 59 ? -0.673 27.641 -0.898 1 77.25 59 ASP B CA 1
ATOM 1871 C C . ASP B 1 59 ? -2.057 27 -0.852 1 77.25 59 ASP B C 1
ATOM 1873 O O . ASP B 1 59 ? -2.541 26.484 -1.863 1 77.25 59 ASP B O 1
ATOM 1877 N N . ALA B 1 60 ? -2.598 26.922 0.337 1 71.31 60 ALA B N 1
ATOM 1878 C CA . ALA B 1 60 ? -3.955 26.391 0.442 1 71.31 60 ALA B CA 1
ATOM 1879 C C . ALA B 1 60 ? -4.977 27.406 -0.073 1 71.31 60 ALA B C 1
ATOM 1881 O O . ALA B 1 60 ? -4.941 28.578 0.298 1 71.31 60 ALA B O 1
ATOM 1882 N N . LEU B 1 61 ? -5.648 27.109 -1.18 1 66.06 61 LEU B N 1
ATOM 1883 C CA . LEU B 1 61 ? -6.621 28.016 -1.791 1 66.06 61 LEU B CA 1
ATOM 1884 C C . LEU B 1 61 ? -8.008 27.812 -1.186 1 66.06 61 LEU B C 1
ATOM 1886 O O . LEU B 1 61 ? -8.758 28.766 -1.01 1 66.06 61 LEU B O 1
ATOM 1890 N N . SER B 1 62 ? -8.562 26.625 -1.165 1 65.56 62 SER B N 1
ATOM 1891 C CA . SER B 1 62 ? -9.836 26.203 -0.601 1 65.56 62 SER B CA 1
ATOM 1892 C C . SER B 1 62 ? -9.688 24.891 0.173 1 65.56 62 SER B C 1
ATOM 1894 O O . SER B 1 62 ? -9.117 23.922 -0.338 1 65.56 62 SER B O 1
ATOM 1896 N N . LEU B 1 63 ? -9.5 25.047 1.373 1 62.81 63 LEU B N 1
ATOM 1897 C CA . LEU B 1 63 ? -9.125 23.906 2.189 1 62.81 63 LEU B CA 1
ATOM 1898 C C . LEU B 1 63 ? -10.336 23.031 2.498 1 62.81 63 LEU B C 1
ATOM 1900 O O . LEU B 1 63 ? -11.422 23.547 2.764 1 62.81 63 LEU B O 1
ATOM 1904 N N . ASN B 1 64 ? -10.211 21.828 2.16 1 76.25 64 ASN B N 1
ATOM 1905 C CA . ASN B 1 64 ? -11.211 20.828 2.549 1 76.25 64 ASN B CA 1
ATOM 1906 C C . ASN B 1 64 ? -10.867 20.188 3.885 1 76.25 64 ASN B C 1
ATOM 1908 O O . ASN B 1 64 ? -10.148 19.188 3.926 1 76.25 64 ASN B O 1
ATOM 1912 N N . VAL B 1 65 ? -11.391 20.766 4.969 1 82.94 65 VAL B N 1
ATOM 1913 C CA . VAL B 1 65 ? -11.094 20.328 6.332 1 82.94 65 VAL B CA 1
ATOM 1914 C C . VAL B 1 65 ? -11.609 18.906 6.543 1 82.94 65 VAL B C 1
ATOM 1916 O O . VAL B 1 65 ? -11 18.125 7.277 1 82.94 65 VAL B O 1
ATOM 1919 N N . SER B 1 66 ? -12.633 18.625 5.832 1 82.75 66 SER B N 1
ATOM 1920 C CA . SER B 1 66 ? -13.234 17.297 5.992 1 82.75 66 SER B CA 1
ATOM 1921 C C . SER B 1 66 ? -12.281 16.203 5.512 1 82.75 66 SER B C 1
ATOM 1923 O O . SER B 1 66 ? -12.117 15.188 6.184 1 82.75 66 SER B O 1
ATOM 1925 N N . TYR B 1 67 ? -11.602 16.531 4.43 1 83.19 67 TYR B N 1
ATOM 1926 C CA . TYR B 1 67 ? -10.641 15.57 3.906 1 83.19 67 TYR B CA 1
ATOM 1927 C C . TYR B 1 67 ? -9.43 15.445 4.824 1 83.19 67 TYR B C 1
ATOM 1929 O O . TYR B 1 67 ? -8.93 14.336 5.047 1 83.19 67 TYR B O 1
ATOM 1937 N N . LEU B 1 68 ? -9.031 16.547 5.359 1 89.19 68 LEU B N 1
ATOM 1938 C CA . LEU B 1 68 ? -7.891 16.516 6.27 1 89.19 68 LEU B CA 1
ATOM 1939 C C . LEU B 1 68 ? -8.219 15.711 7.52 1 89.19 68 LEU B C 1
ATOM 1941 O O . LEU B 1 68 ? -7.395 14.922 7.988 1 89.19 68 LEU B O 1
ATOM 1945 N N . LYS B 1 69 ? -9.398 15.891 7.988 1 89.81 69 LYS B N 1
ATOM 1946 C CA . LYS B 1 69 ? -9.805 15.164 9.188 1 89.81 69 LYS B CA 1
ATOM 1947 C C . LYS B 1 69 ? -9.797 13.656 8.953 1 89.81 69 LYS B C 1
ATOM 1949 O O . LYS B 1 69 ? -9.367 12.891 9.812 1 89.81 69 LYS B O 1
ATOM 1954 N N . ARG B 1 70 ? -10.281 13.25 7.816 1 88.56 70 ARG B N 1
ATOM 1955 C CA . ARG B 1 70 ? -10.266 11.828 7.469 1 88.56 70 ARG B CA 1
ATOM 1956 C C . ARG B 1 70 ? -8.836 11.305 7.367 1 88.56 70 ARG B C 1
ATOM 1958 O O . ARG B 1 70 ? -8.531 10.219 7.859 1 88.56 70 ARG B O 1
ATOM 1965 N N . LEU B 1 71 ? -8.023 12.125 6.723 1 90.94 71 LEU B N 1
ATOM 1966 C CA . LEU B 1 71 ? -6.609 11.773 6.613 1 90.94 71 LEU B CA 1
ATOM 1967 C C . LEU B 1 71 ? -5.977 11.633 7.996 1 90.94 71 LEU B C 1
ATOM 1969 O O . LEU B 1 71 ? -5.293 10.648 8.273 1 90.94 71 LEU B O 1
ATOM 1973 N N . MET B 1 72 ? -6.297 12.547 8.875 1 95 72 MET B N 1
ATOM 1974 C CA . MET B 1 72 ? -5.711 12.547 10.211 1 95 72 MET B CA 1
ATOM 1975 C C . MET B 1 72 ? -6.191 11.344 11.016 1 95 72 MET B C 1
ATOM 1977 O O . MET B 1 72 ? -5.414 10.734 11.75 1 95 72 MET B O 1
ATOM 1981 N N . ARG B 1 73 ? -7.418 11.023 10.859 1 94 73 ARG B N 1
ATOM 1982 C CA . ARG B 1 73 ? -7.953 9.844 11.547 1 94 73 ARG B CA 1
ATOM 1983 C C . ARG B 1 73 ? -7.203 8.586 11.125 1 94 73 ARG B C 1
ATOM 1985 O O . ARG B 1 73 ? -6.863 7.754 11.969 1 94 73 ARG B O 1
ATOM 1992 N N . LEU B 1 74 ? -6.984 8.445 9.875 1 93.44 74 LEU B N 1
ATOM 1993 C CA . LEU B 1 74 ? -6.223 7.305 9.375 1 93.44 74 LEU B CA 1
ATOM 1994 C C . LEU B 1 74 ? -4.805 7.309 9.945 1 93.44 74 LEU B C 1
ATOM 1996 O O . LEU B 1 74 ? -4.324 6.281 10.422 1 93.44 74 LEU B O 1
ATOM 2000 N N . LEU B 1 75 ? -4.141 8.461 9.961 1 96.75 75 LEU B N 1
ATOM 2001 C CA . LEU B 1 75 ? -2.754 8.586 10.406 1 96.75 75 LEU B CA 1
ATOM 2002 C C . LEU B 1 75 ? -2.633 8.328 11.898 1 96.75 75 LEU B C 1
ATOM 2004 O O . LEU B 1 75 ? -1.625 7.793 12.367 1 96.75 75 LEU B O 1
ATOM 2008 N N . VAL B 1 76 ? -3.691 8.672 12.641 1 96.75 76 VAL B N 1
ATOM 2009 C CA . VAL B 1 76 ? -3.74 8.383 14.07 1 96.75 76 VAL B CA 1
ATOM 2010 C C . VAL B 1 76 ? -3.871 6.875 14.289 1 96.75 76 VAL B C 1
ATOM 2012 O O . VAL B 1 76 ? -3.178 6.301 15.133 1 96.75 76 VAL B O 1
ATOM 2015 N N . ARG B 1 77 ? -4.746 6.242 13.523 1 94.19 77 ARG B N 1
ATOM 2016 C CA . ARG B 1 77 ? -4.926 4.801 13.617 1 94.19 77 ARG B CA 1
ATOM 2017 C C . ARG B 1 77 ? -3.623 4.062 13.32 1 94.19 77 ARG B C 1
ATOM 2019 O O . ARG B 1 77 ? -3.361 2.998 13.883 1 94.19 77 ARG B O 1
ATOM 2026 N N . ARG B 1 78 ? -2.809 4.637 12.516 1 95.31 78 ARG B N 1
ATOM 2027 C CA . ARG B 1 78 ? -1.518 4.055 12.164 1 95.31 78 ARG B CA 1
ATOM 2028 C C . ARG B 1 78 ? -0.426 4.52 13.125 1 95.31 78 ARG B C 1
ATOM 2030 O O . ARG B 1 78 ? 0.76 4.285 12.883 1 95.31 78 ARG B O 1
ATOM 2037 N N . LYS B 1 79 ? -0.804 5.281 14.117 1 97.12 79 LYS B N 1
ATOM 2038 C CA . LYS B 1 79 ? 0.065 5.742 15.195 1 97.12 79 LYS B CA 1
ATOM 2039 C C . LYS B 1 79 ? 1.102 6.738 14.68 1 97.12 79 LYS B C 1
ATOM 2041 O O . LYS B 1 79 ? 2.18 6.875 15.266 1 97.12 79 LYS B O 1
ATOM 2046 N N . ILE B 1 80 ? 0.868 7.391 13.602 1 97.56 80 ILE B N 1
ATOM 2047 C CA . ILE B 1 80 ? 1.773 8.391 13.055 1 97.56 80 ILE B CA 1
ATOM 2048 C C . ILE B 1 80 ? 1.613 9.703 13.812 1 97.56 80 ILE B C 1
ATOM 2050 O O . ILE B 1 80 ? 2.586 10.438 14.008 1 97.56 80 ILE B O 1
ATOM 2054 N N . PHE B 1 81 ? 0.396 9.945 14.172 1 98.31 81 PHE B N 1
ATOM 2055 C CA . PHE B 1 81 ? 0.107 11.086 15.031 1 98.31 81 PHE B CA 1
ATOM 2056 C C . PHE B 1 81 ? -0.709 10.656 16.25 1 98.31 81 PHE B C 1
ATOM 2058 O O . PHE B 1 81 ? -1.329 9.594 16.234 1 98.31 81 PHE B O 1
ATOM 2065 N N . THR B 1 82 ? -0.646 11.43 17.281 1 97.88 82 THR B N 1
ATOM 2066 C CA . THR B 1 82 ? -1.534 11.234 18.422 1 97.88 82 THR B CA 1
ATOM 2067 C C . THR B 1 82 ? -2.805 12.062 18.281 1 97.88 82 THR B C 1
ATOM 2069 O O . THR B 1 82 ? -2.824 13.047 17.531 1 97.88 82 THR B O 1
ATOM 2072 N N . GLU B 1 83 ? -3.803 11.5 18.844 1 96.5 83 GLU B N 1
ATOM 2073 C CA . GLU B 1 83 ? -5.066 12.227 18.938 1 96.5 83 GLU B CA 1
ATOM 2074 C C . GLU B 1 83 ? -5.406 12.57 20.391 1 96.5 83 GLU B C 1
ATOM 2076 O O . GLU B 1 83 ? -5.25 11.742 21.281 1 96.5 83 GLU B O 1
ATOM 2081 N N . HIS B 1 84 ? -5.75 13.805 20.609 1 94.62 84 HIS B N 1
ATOM 2082 C CA . HIS B 1 84 ? -6.129 14.297 21.938 1 94.62 84 HIS B CA 1
ATOM 2083 C C . HIS B 1 84 ? -7.516 14.922 21.906 1 94.62 84 HIS B C 1
ATOM 2085 O O . HIS B 1 84 ? -7.805 15.766 21.047 1 94.62 84 HIS B O 1
ATOM 2091 N N . HIS B 1 85 ? -8.336 14.43 22.75 1 91.19 85 HIS B N 1
ATOM 2092 C CA . HIS B 1 85 ? -9.672 15 22.906 1 91.19 85 HIS B CA 1
ATOM 2093 C C . HIS B 1 85 ? -9.75 15.867 24.156 1 91.19 85 HIS B C 1
ATOM 2095 O O . HIS B 1 85 ? -9.633 15.367 25.281 1 91.19 85 HIS B O 1
ATOM 2101 N N . PRO B 1 86 ? -9.914 17.141 23.953 1 84.75 86 PRO B N 1
ATOM 2102 C CA . PRO B 1 86 ? -9.984 17.984 25.141 1 84.75 86 PRO B CA 1
ATOM 2103 C C . PRO B 1 86 ? -11.18 17.656 26.047 1 84.75 86 PRO B C 1
ATOM 2105 O O . PRO B 1 86 ? -12.25 17.297 25.547 1 84.75 86 PRO B O 1
ATOM 2108 N N . SER B 1 87 ? -10.914 17.625 27.375 1 83.56 87 SER B N 1
ATOM 2109 C CA . SER B 1 87 ? -11.922 17.297 28.359 1 83.56 87 SER B CA 1
ATOM 2110 C C . SER B 1 87 ? -13.094 18.266 28.312 1 83.56 87 SER B C 1
ATOM 2112 O O . SER B 1 87 ? -14.234 17.891 28.609 1 83.56 87 SER B O 1
ATOM 2114 N N . GLU B 1 88 ? -12.859 19.484 28.078 1 82.56 88 GLU B N 1
ATOM 2115 C CA . GLU B 1 88 ? -13.891 20.531 28.125 1 82.56 88 GLU B CA 1
ATOM 2116 C C . GLU B 1 88 ? -14.68 20.578 26.828 1 82.56 88 GLU B C 1
ATOM 2118 O O . GLU B 1 88 ? -15.438 21.516 26.594 1 82.56 88 GLU B O 1
ATOM 2123 N N . GLY B 1 89 ? -14.555 19.688 26 1 77.75 89 GLY B N 1
ATOM 2124 C CA . GLY B 1 89 ? -15.25 19.766 24.734 1 77.75 89 GLY B CA 1
ATOM 2125 C C . GLY B 1 89 ? -14.492 20.578 23.688 1 77.75 89 GLY B C 1
ATOM 2126 O O . GLY B 1 89 ? -13.609 21.359 24.016 1 77.75 89 GLY B O 1
ATOM 2127 N N . GLY B 1 90 ? -14.273 20.203 22.531 1 84.88 90 GLY B N 1
ATOM 2128 C CA . GLY B 1 90 ? -13.562 20.891 21.469 1 84.88 90 GLY B CA 1
ATOM 2129 C C . GLY B 1 90 ? -13.109 19.969 20.359 1 84.88 90 GLY B C 1
ATOM 2130 O O . GLY B 1 90 ? -13.445 18.797 20.344 1 84.88 90 GLY B O 1
ATOM 2131 N N . ASP B 1 91 ? -12.352 20.688 19.516 1 89.62 91 ASP B N 1
ATOM 2132 C CA . ASP B 1 91 ? -11.906 19.938 18.344 1 89.62 91 ASP B CA 1
ATOM 2133 C C . ASP B 1 91 ? -10.75 19.016 18.688 1 89.62 91 ASP B C 1
ATOM 2135 O O . ASP B 1 91 ? -9.945 19.312 19.578 1 89.62 91 ASP B O 1
ATOM 2139 N N . THR B 1 92 ? -10.734 17.875 18.141 1 94.19 92 THR B N 1
ATOM 2140 C CA . THR B 1 92 ? -9.641 16.922 18.25 1 94.19 92 THR B CA 1
ATOM 2141 C C . THR B 1 92 ? -8.305 17.594 17.906 1 94.19 92 THR B C 1
ATOM 2143 O O . THR B 1 92 ? -8.227 18.359 16.953 1 94.19 92 THR B O 1
ATOM 2146 N N . LYS B 1 93 ? -7.359 17.359 18.75 1 96.94 93 LYS B N 1
ATOM 2147 C CA . LYS B 1 93 ? -6.016 17.859 18.484 1 96.94 93 LYS B CA 1
ATOM 2148 C C . LYS B 1 93 ? -5.07 16.719 18.125 1 96.94 93 LYS B C 1
ATOM 2150 O O . LYS B 1 93 ? -5.246 15.586 18.578 1 96.94 93 LYS B O 1
ATOM 2155 N N . TYR B 1 94 ? -4.105 17.062 17.312 1 97.81 94 TYR B N 1
ATOM 2156 C CA . TYR B 1 94 ? -3.164 16.062 16.828 1 97.81 94 TYR B CA 1
ATOM 2157 C C . TYR B 1 94 ? -1.737 16.406 17.234 1 97.81 94 TYR B C 1
ATOM 2159 O O . TYR B 1 94 ? -1.347 17.578 17.203 1 97.81 94 TYR B O 1
ATOM 2167 N N . GLY B 1 95 ? -1.007 15.43 17.688 1 98.06 95 GLY B N 1
ATOM 2168 C CA . GLY B 1 95 ? 0.366 15.617 18.125 1 98.06 95 GLY B CA 1
ATOM 2169 C C . GLY B 1 95 ? 1.348 14.688 17.453 1 98.06 95 GLY B C 1
ATOM 2170 O O . GLY B 1 95 ? 0.943 13.773 16.734 1 98.06 95 GLY B O 1
ATOM 2171 N N . MET B 1 96 ? 2.633 14.953 17.734 1 97.19 96 MET B N 1
ATOM 2172 C CA . MET B 1 96 ? 3.729 14.211 17.125 1 97.19 96 MET B CA 1
ATOM 2173 C C . MET B 1 96 ? 3.938 12.875 17.828 1 97.19 96 MET B C 1
ATOM 2175 O O . MET B 1 96 ? 3.541 12.703 18.984 1 97.19 96 MET B O 1
ATOM 2179 N N . THR B 1 97 ? 4.461 11.922 17.125 1 97 97 THR B N 1
ATOM 2180 C CA . THR B 1 97 ? 4.934 10.648 17.641 1 97 97 THR B CA 1
ATOM 2181 C C . THR B 1 97 ? 6.367 10.375 17.188 1 97 97 THR B C 1
ATOM 2183 O O . THR B 1 97 ? 6.973 11.195 16.5 1 97 97 THR B O 1
ATOM 2186 N N . HIS B 1 98 ? 6.871 9.266 17.641 1 94.75 98 HIS B N 1
ATOM 2187 C CA . HIS B 1 98 ? 8.18 8.844 17.156 1 94.75 98 HIS B CA 1
ATOM 2188 C C . HIS B 1 98 ? 8.148 8.602 15.641 1 94.75 98 HIS B C 1
ATOM 2190 O O . HIS B 1 98 ? 9.141 8.844 14.953 1 94.75 98 HIS B O 1
ATOM 2196 N N . LEU B 1 99 ? 7.016 8.18 15.078 1 96.12 99 LEU B N 1
ATOM 2197 C CA . LEU B 1 99 ? 6.875 7.922 13.656 1 96.12 99 LEU B CA 1
ATOM 2198 C C . LEU B 1 99 ? 6.871 9.227 12.859 1 96.12 99 LEU B C 1
ATOM 2200 O O . LEU B 1 99 ? 7.602 9.359 11.875 1 96.12 99 LEU B O 1
ATOM 2204 N N . SER B 1 100 ? 6.094 10.18 13.336 1 96.69 100 SER B N 1
ATOM 2205 C CA . SER B 1 100 ? 5.934 11.406 12.562 1 96.69 100 SER B CA 1
ATOM 2206 C C . SER B 1 100 ? 7.234 12.203 12.516 1 96.69 100 SER B C 1
ATOM 2208 O O . SER B 1 100 ? 7.445 12.992 11.594 1 96.69 100 SER B O 1
ATOM 2210 N N . ARG B 1 101 ? 8.188 11.961 13.43 1 94.56 101 ARG B N 1
ATOM 2211 C CA . ARG B 1 101 ? 9.469 12.656 13.438 1 94.56 101 ARG B CA 1
ATOM 2212 C C . ARG B 1 101 ? 10.289 12.32 12.195 1 94.56 101 ARG B C 1
ATOM 2214 O O . ARG B 1 101 ? 11.055 13.148 11.703 1 94.56 101 ARG B O 1
ATOM 2221 N N . TRP B 1 102 ? 10.086 11.164 11.695 1 94.19 102 TRP B N 1
ATOM 2222 C CA . TRP B 1 102 ? 10.836 10.703 10.523 1 94.19 102 TRP B CA 1
ATOM 2223 C C . TRP B 1 102 ? 10.32 11.367 9.25 1 94.19 102 TRP B C 1
ATOM 2225 O O . TRP B 1 102 ? 10.906 11.219 8.18 1 94.19 102 TRP B O 1
ATOM 2235 N N . LEU B 1 103 ? 9.219 12.133 9.398 1 96.19 103 LEU B N 1
ATOM 2236 C CA . LEU B 1 103 ? 8.586 12.75 8.234 1 96.19 103 LEU B CA 1
ATOM 2237 C C . LEU B 1 103 ? 8.891 14.242 8.18 1 96.19 103 LEU B C 1
ATOM 2239 O O . LEU B 1 103 ? 8.438 14.945 7.27 1 96.19 103 LEU B O 1
ATOM 2243 N N . LEU B 1 104 ? 9.641 14.734 9.18 1 95.19 104 LEU B N 1
ATOM 2244 C CA . LEU B 1 104 ? 10.016 16.141 9.234 1 95.19 104 LEU B CA 1
ATOM 2245 C C . LEU B 1 104 ? 10.992 16.484 8.109 1 95.19 104 LEU B C 1
ATOM 2247 O O . LEU B 1 104 ? 12.039 15.844 7.973 1 95.19 104 LEU B O 1
ATOM 2251 N N . GLN B 1 105 ? 10.555 17.469 7.41 1 91.06 105 GLN B N 1
ATOM 2252 C CA . GLN B 1 105 ? 11.422 17.906 6.324 1 91.06 105 GLN B CA 1
ATOM 2253 C C . GLN B 1 105 ? 12.594 18.734 6.852 1 91.06 105 GLN B C 1
ATOM 2255 O O . GLN B 1 105 ? 12.422 19.547 7.758 1 91.06 105 GLN B O 1
ATOM 2260 N N . GLY B 1 106 ? 13.82 18.469 6.457 1 82.44 106 GLY B N 1
ATOM 2261 C CA . GLY B 1 106 ? 14.977 19.266 6.863 1 82.44 106 GLY B CA 1
ATOM 2262 C C . GLY B 1 106 ? 15.727 18.656 8.031 1 82.44 106 GLY B C 1
ATOM 2263 O O . GLY B 1 106 ? 16.828 19.109 8.375 1 82.44 106 GLY B O 1
ATOM 2264 N N . SER B 1 107 ? 15.055 17.75 8.727 1 85.62 107 SER B N 1
ATOM 2265 C CA . SER B 1 107 ? 15.727 17.062 9.836 1 85.62 107 SER B CA 1
ATOM 2266 C C . SER B 1 107 ? 16.812 16.125 9.328 1 85.62 107 SER B C 1
ATOM 2268 O O . SER B 1 107 ? 16.719 15.609 8.211 1 85.62 107 SER B O 1
ATOM 2270 N N . GLN B 1 108 ? 17.797 15.836 10.164 1 82.75 108 GLN B N 1
ATOM 2271 C CA . GLN B 1 108 ? 18.891 14.945 9.82 1 82.75 108 GLN B CA 1
ATOM 2272 C C . GLN B 1 108 ? 18.406 13.508 9.656 1 82.75 108 GLN B C 1
ATOM 2274 O O . GLN B 1 108 ? 18.969 12.734 8.883 1 82.75 108 GLN B O 1
ATOM 2279 N N . MET B 1 109 ? 17.359 13.18 10.305 1 84 109 MET B N 1
ATOM 2280 C CA . MET B 1 109 ? 16.875 11.805 10.266 1 84 109 MET B CA 1
ATOM 2281 C C . MET B 1 109 ? 15.602 11.703 9.445 1 84 109 MET B C 1
ATOM 2283 O O . MET B 1 109 ? 14.883 10.695 9.531 1 84 109 MET B O 1
ATOM 2287 N N . SER B 1 110 ? 15.438 12.539 8.586 1 91.56 110 SER B N 1
ATOM 2288 C CA . SER B 1 110 ? 14.195 12.578 7.816 1 91.56 110 SER B CA 1
ATOM 2289 C C . SER B 1 110 ? 14.18 11.516 6.73 1 91.56 110 SER B C 1
ATOM 2291 O O . SER B 1 110 ? 15.18 11.312 6.035 1 91.56 110 SER B O 1
ATOM 2293 N N . LEU B 1 111 ? 13.07 10.852 6.586 1 93.38 111 LEU B N 1
ATOM 2294 C CA . LEU B 1 111 ? 12.852 9.914 5.496 1 93.38 111 LEU B CA 1
ATOM 2295 C C . LEU B 1 111 ? 11.938 10.516 4.434 1 93.38 111 LEU B C 1
ATOM 2297 O O . LEU B 1 111 ? 11.555 9.836 3.48 1 93.38 111 LEU B O 1
ATOM 2301 N N . ALA B 1 112 ? 11.648 11.812 4.512 1 94.56 112 ALA B N 1
ATOM 2302 C CA . ALA B 1 112 ? 10.719 12.484 3.611 1 94.56 112 ALA B CA 1
ATOM 2303 C C . ALA B 1 112 ? 11.195 12.391 2.164 1 94.56 112 ALA B C 1
ATOM 2305 O O . ALA B 1 112 ? 10.422 12.016 1.275 1 94.56 112 ALA B O 1
ATOM 2306 N N . PRO B 1 113 ? 12.469 12.648 1.87 1 92.12 113 PRO B N 1
ATOM 2307 C CA . PRO B 1 113 ? 12.898 12.539 0.475 1 92.12 113 PRO B CA 1
ATOM 2308 C C . PRO B 1 113 ? 12.766 11.125 -0.077 1 92.12 113 PRO B C 1
ATOM 2310 O O . PRO B 1 113 ? 12.375 10.938 -1.231 1 92.12 113 PRO B O 1
ATOM 2313 N N . MET B 1 114 ? 13.117 10.172 0.754 1 91.75 114 MET B N 1
ATOM 2314 C CA . MET B 1 114 ? 12.992 8.773 0.343 1 91.75 114 MET B CA 1
ATOM 2315 C C . MET B 1 114 ? 11.539 8.414 0.077 1 91.75 114 MET B C 1
ATOM 2317 O O . MET B 1 114 ? 11.227 7.746 -0.912 1 91.75 114 MET B O 1
ATOM 2321 N N . LEU B 1 115 ? 10.703 8.836 0.973 1 94.25 115 LEU B N 1
ATOM 2322 C CA . LEU B 1 115 ? 9.266 8.602 0.839 1 94.25 115 LEU B CA 1
ATOM 2323 C C . LEU B 1 115 ? 8.742 9.172 -0.471 1 94.25 115 LEU B C 1
ATOM 2325 O O . LEU B 1 115 ? 8.023 8.492 -1.211 1 94.25 115 LEU B O 1
ATOM 2329 N N . LEU B 1 116 ? 9.094 10.375 -0.811 1 92.69 116 LEU B N 1
ATOM 2330 C CA . LEU B 1 116 ? 8.609 11.039 -2.018 1 92.69 116 LEU B CA 1
ATOM 2331 C C . LEU B 1 116 ? 9.141 10.344 -3.268 1 92.69 116 LEU B C 1
ATOM 2333 O O . LEU B 1 116 ? 8.43 10.227 -4.266 1 92.69 116 LEU B O 1
ATOM 2337 N N . LYS B 1 117 ? 10.344 9.891 -3.201 1 90.56 117 LYS B N 1
ATOM 2338 C CA . LYS B 1 117 ? 10.922 9.164 -4.328 1 90.56 117 LYS B CA 1
ATOM 2339 C C . LYS B 1 117 ? 10.211 7.832 -4.539 1 90.56 117 LYS B C 1
ATOM 2341 O O . LYS B 1 117 ? 9.758 7.531 -5.648 1 90.56 117 LYS B O 1
ATOM 2346 N N . GLU B 1 118 ? 10.039 7.062 -3.449 1 90 118 GLU B N 1
ATOM 2347 C CA . GLU B 1 118 ? 9.477 5.715 -3.545 1 90 118 GLU B CA 1
ATOM 2348 C C . GLU B 1 118 ? 8.016 5.758 -3.98 1 90 118 GLU B C 1
ATOM 2350 O O . GLU B 1 118 ? 7.535 4.832 -4.641 1 90 118 GLU B O 1
ATOM 2355 N N . THR B 1 119 ? 7.332 6.781 -3.598 1 91.31 119 THR B N 1
ATOM 2356 C CA . THR B 1 119 ? 5.902 6.852 -3.893 1 91.31 119 THR B CA 1
ATOM 2357 C C . THR B 1 119 ? 5.648 7.707 -5.133 1 91.31 119 THR B C 1
ATOM 2359 O O . THR B 1 119 ? 4.508 8.07 -5.418 1 91.31 119 THR B O 1
ATOM 2362 N N . HIS B 1 120 ? 6.715 8.07 -5.805 1 88.62 120 HIS B N 1
ATOM 2363 C CA . HIS B 1 120 ? 6.547 8.789 -7.062 1 88.62 120 HIS B CA 1
ATOM 2364 C C . HIS B 1 120 ? 5.742 7.969 -8.062 1 88.62 120 HIS B C 1
ATOM 2366 O O . HIS B 1 120 ? 5.953 6.762 -8.195 1 88.62 120 HIS B O 1
ATOM 2372 N N . PRO B 1 121 ? 4.805 8.641 -8.805 1 83.94 121 PRO B N 1
ATOM 2373 C CA . PRO B 1 121 ? 3.924 7.906 -9.719 1 83.94 121 PRO B CA 1
ATOM 2374 C C . PRO B 1 121 ? 4.695 7.023 -10.703 1 83.94 121 PRO B C 1
ATOM 2376 O O . PRO B 1 121 ? 4.246 5.922 -11.031 1 83.94 121 PRO B O 1
ATOM 2379 N N . ARG B 1 122 ? 5.82 7.438 -11.148 1 80.69 122 ARG B N 1
ATOM 2380 C CA . ARG B 1 122 ? 6.609 6.664 -12.102 1 80.69 122 ARG B CA 1
ATOM 2381 C C . ARG B 1 122 ? 7.062 5.34 -11.492 1 80.69 122 ARG B C 1
ATOM 2383 O O . ARG B 1 122 ? 7.168 4.332 -12.188 1 80.69 122 ARG B O 1
ATOM 2390 N N . LEU B 1 123 ? 7.359 5.352 -10.219 1 82.5 123 LEU B N 1
ATOM 2391 C CA . LEU B 1 123 ? 7.805 4.137 -9.547 1 82.5 123 LEU B CA 1
ATOM 2392 C C . LEU B 1 123 ? 6.613 3.262 -9.164 1 82.5 123 LEU B C 1
ATOM 2394 O O . LEU B 1 123 ? 6.637 2.047 -9.367 1 82.5 123 LEU B O 1
ATOM 2398 N N . THR B 1 124 ? 5.531 3.879 -8.664 1 85.12 124 THR B N 1
ATOM 2399 C CA . THR B 1 124 ? 4.379 3.1 -8.219 1 85.12 124 THR B CA 1
ATOM 2400 C C . THR B 1 124 ? 3.686 2.445 -9.414 1 85.12 124 THR B C 1
ATOM 2402 O O . THR B 1 124 ? 3.203 1.314 -9.312 1 85.12 124 THR B O 1
ATOM 2405 N N . THR B 1 125 ? 3.656 3.137 -10.539 1 80 125 THR B N 1
ATOM 2406 C CA . THR B 1 125 ? 3.018 2.604 -11.734 1 80 125 THR B CA 1
ATOM 2407 C C . THR B 1 125 ? 3.781 1.391 -12.266 1 80 125 THR B C 1
ATOM 2409 O O . THR B 1 125 ? 3.184 0.469 -12.82 1 80 125 THR B O 1
ATOM 2412 N N . SER B 1 126 ? 5.09 1.361 -12.094 1 78.31 126 SER B N 1
ATOM 2413 C CA . SER B 1 126 ? 5.887 0.221 -12.531 1 78.31 126 SER B CA 1
ATOM 2414 C C . SER B 1 126 ? 5.465 -1.058 -11.812 1 78.31 126 SER B C 1
ATOM 2416 O O . SER B 1 126 ? 5.496 -2.143 -12.398 1 78.31 126 SER B O 1
ATOM 2418 N N . TRP B 1 127 ? 4.988 -0.864 -10.617 1 78.62 127 TRP B N 1
ATOM 2419 C CA . TRP B 1 127 ? 4.57 -2.035 -9.852 1 78.62 127 TRP B CA 1
ATOM 2420 C C . TRP B 1 127 ? 3.232 -2.566 -10.352 1 78.62 127 TRP B C 1
ATOM 2422 O O . TRP B 1 127 ? 2.93 -3.752 -10.195 1 78.62 127 TRP B O 1
ATOM 2432 N N . HIS B 1 128 ? 2.459 -1.741 -11.016 1 77.44 128 HIS B N 1
ATOM 2433 C CA . HIS B 1 128 ? 1.206 -2.189 -11.609 1 77.44 128 HIS B CA 1
ATOM 2434 C C . HIS B 1 128 ? 1.461 -3.141 -12.773 1 77.44 128 HIS B C 1
ATOM 2436 O O . HIS B 1 128 ? 0.569 -3.891 -13.18 1 77.44 128 HIS B O 1
ATOM 2442 N N . THR B 1 129 ? 2.672 -3.184 -13.18 1 77.69 129 THR B N 1
ATOM 2443 C CA . THR B 1 129 ? 2.967 -3.951 -14.383 1 77.69 129 THR B CA 1
ATOM 2444 C C . THR B 1 129 ? 3.686 -5.25 -14.031 1 77.69 129 THR B C 1
ATOM 2446 O O . THR B 1 129 ? 4.09 -6 -14.93 1 77.69 129 THR B O 1
ATOM 2449 N N . ILE B 1 130 ? 3.844 -5.539 -12.836 1 79.56 130 ILE B N 1
ATOM 2450 C CA . ILE B 1 130 ? 4.648 -6.684 -12.414 1 79.56 130 ILE B CA 1
ATOM 2451 C C . ILE B 1 130 ? 4.094 -7.961 -13.039 1 79.56 130 ILE B C 1
ATOM 2453 O O . ILE B 1 130 ? 4.855 -8.844 -13.43 1 79.56 130 ILE B O 1
ATOM 2457 N N . SER B 1 131 ? 2.773 -8.062 -13.117 1 82.88 131 SER B N 1
ATOM 2458 C CA . SER B 1 131 ? 2.18 -9.25 -13.734 1 82.88 131 SER B CA 1
ATOM 2459 C C . SER B 1 131 ? 2.631 -9.398 -15.188 1 82.88 131 SER B C 1
ATOM 2461 O O . SER B 1 131 ? 2.951 -10.508 -15.625 1 82.88 131 SER B O 1
ATOM 2463 N N . HIS B 1 132 ? 2.621 -8.266 -15.852 1 81.12 132 HIS B N 1
ATOM 2464 C CA . HIS B 1 132 ? 3.049 -8.266 -17.25 1 81.12 132 HIS B CA 1
ATOM 2465 C C . HIS B 1 132 ? 4.516 -8.656 -17.375 1 81.12 132 HIS B C 1
ATOM 2467 O O . HIS B 1 132 ? 4.898 -9.375 -18.297 1 81.12 132 HIS B O 1
ATOM 2473 N N . CYS B 1 133 ? 5.316 -8.203 -16.438 1 78.62 133 CYS B N 1
ATOM 2474 C CA . CYS B 1 133 ? 6.738 -8.516 -16.453 1 78.62 133 CYS B CA 1
ATOM 2475 C C . CYS B 1 133 ? 6.973 -10 -16.203 1 78.62 133 CYS B C 1
ATOM 2477 O O . CYS B 1 133 ? 7.871 -10.602 -16.797 1 78.62 133 CYS B O 1
ATOM 2479 N N . ILE B 1 134 ? 6.211 -10.594 -15.383 1 79.19 134 ILE B N 1
ATOM 2480 C CA . ILE B 1 134 ? 6.352 -12.016 -15.078 1 79.19 134 ILE B CA 1
ATOM 2481 C C . ILE B 1 134 ? 5.906 -12.852 -16.281 1 79.19 134 ILE B C 1
ATOM 2483 O O . ILE B 1 134 ? 6.562 -13.828 -16.641 1 79.19 134 ILE B O 1
ATOM 2487 N N . LYS B 1 135 ? 4.855 -12.398 -16.984 1 82.06 135 LYS B N 1
ATOM 2488 C CA . LYS B 1 135 ? 4.328 -13.125 -18.141 1 82.06 135 LYS B CA 1
ATOM 2489 C C . LYS B 1 135 ? 5.227 -12.953 -19.359 1 82.06 135 LYS B C 1
ATOM 2491 O O . LYS B 1 135 ? 5.414 -13.883 -20.141 1 82.06 135 LYS B O 1
ATOM 2496 N N . GLY B 1 136 ? 5.652 -11.773 -19.547 1 76.19 136 GLY B N 1
ATOM 2497 C CA . GLY B 1 136 ? 6.324 -11.43 -20.797 1 76.19 136 GLY B CA 1
ATOM 2498 C C . GLY B 1 136 ? 7.832 -11.367 -20.656 1 76.19 136 GLY B C 1
ATOM 2499 O O . GLY B 1 136 ? 8.547 -11.312 -21.656 1 76.19 136 GLY B O 1
ATOM 2500 N N . GLY B 1 137 ? 8.336 -11.438 -19.438 1 68.81 137 GLY B N 1
ATOM 2501 C CA . GLY B 1 137 ? 9.773 -11.281 -19.25 1 68.81 137 GLY B CA 1
ATOM 2502 C C . GLY B 1 137 ? 10.227 -9.836 -19.266 1 68.81 137 GLY B C 1
ATOM 2503 O O . GLY B 1 137 ? 9.445 -8.945 -19.609 1 68.81 137 GLY B O 1
ATOM 2504 N N . GLY B 1 138 ? 11.453 -9.555 -18.781 1 66.25 138 GLY B N 1
ATOM 2505 C CA . GLY B 1 138 ? 12.047 -8.227 -18.781 1 66.25 138 GLY B CA 1
ATOM 2506 C C . GLY B 1 138 ? 11.945 -7.523 -17.438 1 66.25 138 GLY B C 1
ATOM 2507 O O . GLY B 1 138 ? 11.422 -8.086 -16.469 1 66.25 138 GLY B O 1
ATOM 2508 N N . ILE B 1 139 ? 12.633 -6.336 -17.422 1 65 139 ILE B N 1
ATOM 2509 C CA . ILE B 1 139 ? 12.625 -5.512 -16.219 1 65 139 ILE B CA 1
ATOM 2510 C C . ILE B 1 139 ? 11.391 -4.609 -16.219 1 65 139 ILE B C 1
ATOM 2512 O O . ILE B 1 139 ? 11.156 -3.875 -17.172 1 65 139 ILE B O 1
ATOM 2516 N N . CYS B 1 140 ? 10.562 -4.773 -15.164 1 69.94 140 CYS B N 1
ATOM 2517 C CA . CYS B 1 140 ? 9.281 -4.086 -15.109 1 69.94 140 CYS B CA 1
ATOM 2518 C C . CYS B 1 140 ? 9.453 -2.588 -15.336 1 69.94 140 CYS B C 1
ATOM 2520 O O . CYS B 1 140 ? 8.758 -1.994 -16.156 1 69.94 140 CYS B O 1
ATOM 2522 N N . PHE B 1 141 ? 10.383 -1.954 -14.641 1 70.88 141 PHE B N 1
ATOM 2523 C CA . PHE B 1 141 ? 10.586 -0.518 -14.789 1 70.88 141 PHE B CA 1
ATOM 2524 C C . PHE B 1 141 ? 10.977 -0.172 -16.219 1 70.88 141 PHE B C 1
ATOM 2526 O O . PHE B 1 141 ? 10.484 0.804 -16.781 1 70.88 141 PHE B O 1
ATOM 2533 N N . GLU B 1 142 ? 11.852 -1.014 -16.766 1 72 142 GLU B N 1
ATOM 2534 C CA . GLU B 1 142 ? 12.328 -0.755 -18.109 1 72 142 GLU B CA 1
ATOM 2535 C C . GLU B 1 142 ? 11.203 -0.922 -19.141 1 72 142 GLU B C 1
ATOM 2537 O O . GLU B 1 142 ? 11.141 -0.188 -20.125 1 72 142 GLU B O 1
ATOM 2542 N N . LYS B 1 143 ? 10.391 -1.818 -18.891 1 69.88 143 LYS B N 1
ATOM 2543 C CA . LYS B 1 143 ? 9.281 -2.062 -19.812 1 69.88 143 LYS B CA 1
ATOM 2544 C C . LYS B 1 143 ? 8.297 -0.9 -19.812 1 69.88 143 LYS B C 1
ATOM 2546 O O . LYS B 1 143 ? 7.75 -0.541 -20.859 1 69.88 143 LYS B O 1
ATOM 2551 N N . ILE B 1 144 ? 8.203 -0.312 -18.703 1 67.06 144 ILE B N 1
ATOM 2552 C CA . ILE B 1 144 ? 7.203 0.744 -18.562 1 67.06 144 ILE B CA 1
ATOM 2553 C C . ILE B 1 144 ? 7.801 2.078 -19 1 67.06 144 ILE B C 1
ATOM 2555 O O . ILE B 1 144 ? 7.137 2.863 -19.688 1 67.06 144 ILE B O 1
ATOM 2559 N N . ASN B 1 145 ? 9.062 2.248 -18.562 1 69.5 145 ASN B N 1
ATOM 2560 C CA . ASN B 1 145 ? 9.625 3.576 -18.797 1 69.5 145 ASN B CA 1
ATOM 2561 C C . ASN B 1 145 ? 10.555 3.594 -20 1 69.5 145 ASN B C 1
ATOM 2563 O O . ASN B 1 145 ? 11 4.66 -20.422 1 69.5 145 ASN B O 1
ATOM 2567 N N . GLY B 1 146 ? 10.703 2.375 -20.531 1 68.75 146 GLY B N 1
ATOM 2568 C CA . GLY B 1 146 ? 11.523 2.244 -21.734 1 68.75 146 GLY B CA 1
ATOM 2569 C C . GLY B 1 146 ? 13.008 2.324 -21.438 1 68.75 146 GLY B C 1
ATOM 2570 O O . GLY B 1 146 ? 13.828 2.33 -22.359 1 68.75 146 GLY B O 1
ATOM 2571 N N . ARG B 1 147 ? 13.383 2.594 -20.234 1 72.88 147 ARG B N 1
ATOM 2572 C CA . ARG B 1 147 ? 14.781 2.75 -19.844 1 72.88 147 ARG B CA 1
ATOM 2573 C C . ARG B 1 147 ? 14.992 2.301 -18.391 1 72.88 147 ARG B C 1
ATOM 2575 O O . ARG B 1 147 ? 14.031 2.168 -17.641 1 72.88 147 ARG B O 1
ATOM 2582 N N . GLU B 1 148 ? 16.266 2.143 -18.156 1 75.44 148 GLU B N 1
ATOM 2583 C CA . GLU B 1 148 ? 16.625 1.88 -16.766 1 75.44 148 GLU B CA 1
ATOM 2584 C C . GLU B 1 148 ? 16.406 3.111 -15.891 1 75.44 148 GLU B C 1
ATOM 2586 O O . GLU B 1 148 ? 16.406 4.238 -16.391 1 75.44 148 GLU B O 1
ATOM 2591 N N . ILE B 1 149 ? 16.141 2.938 -14.648 1 76.69 149 ILE B N 1
ATOM 2592 C CA . ILE B 1 149 ? 15.805 4 -13.711 1 76.69 149 ILE B CA 1
ATOM 2593 C C . ILE B 1 149 ? 16.875 5.09 -13.75 1 76.69 149 ILE B C 1
ATOM 2595 O O . ILE B 1 149 ? 16.547 6.281 -13.711 1 76.69 149 ILE B O 1
ATOM 2599 N N . TRP B 1 150 ? 18.141 4.723 -13.852 1 76.56 150 TRP B N 1
ATOM 2600 C CA . TRP B 1 150 ? 19.219 5.695 -13.875 1 76.56 150 TRP B CA 1
ATOM 2601 C C . TRP B 1 150 ? 19.172 6.547 -15.133 1 76.56 150 TRP B C 1
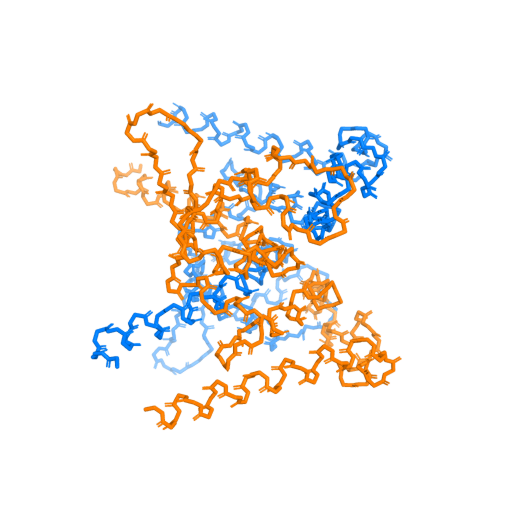ATOM 2603 O O . TRP B 1 150 ? 19.391 7.762 -15.086 1 76.56 150 TRP B O 1
ATOM 2613 N N . ASP B 1 151 ? 18.953 5.863 -16.234 1 78.19 151 ASP B N 1
ATOM 2614 C CA . ASP B 1 151 ? 18.828 6.586 -17.5 1 78.19 151 ASP B CA 1
ATOM 2615 C C . ASP B 1 151 ? 17.625 7.516 -17.484 1 78.19 151 ASP B C 1
ATOM 2617 O O . ASP B 1 151 ? 17.703 8.648 -17.953 1 78.19 151 ASP B O 1
ATOM 2621 N N . PHE B 1 152 ? 16.578 6.984 -16.891 1 80.94 152 PHE B N 1
ATOM 2622 C CA . PHE B 1 152 ? 15.367 7.789 -16.797 1 80.94 152 PHE B CA 1
ATOM 2623 C C . PHE B 1 152 ? 15.602 9.016 -15.93 1 80.94 152 PHE B C 1
ATOM 2625 O O . PHE B 1 152 ? 15.195 10.125 -16.297 1 80.94 152 PHE B O 1
ATOM 2632 N N . ALA B 1 153 ? 16.281 8.836 -14.828 1 83.31 153 ALA B N 1
ATOM 2633 C CA . ALA B 1 153 ? 16.578 9.938 -13.914 1 83.31 153 ALA B CA 1
ATOM 2634 C C . ALA B 1 153 ? 17.438 10.992 -14.602 1 83.31 153 ALA B C 1
ATOM 2636 O O . ALA B 1 153 ? 17.203 12.195 -14.43 1 83.31 153 ALA B O 1
ATOM 2637 N N . SER B 1 154 ? 18.328 10.508 -15.352 1 83.44 154 SER B N 1
ATOM 2638 C CA . SER B 1 154 ? 19.25 11.422 -16.031 1 83.44 154 SER B CA 1
ATOM 2639 C C . SER B 1 154 ? 18.516 12.273 -17.062 1 83.44 154 SER B C 1
ATOM 2641 O O . SER B 1 154 ? 18.906 13.414 -17.312 1 83.44 154 SER B O 1
ATOM 2643 N N . GLU B 1 155 ? 17.453 11.781 -17.547 1 86.75 155 GLU B N 1
ATOM 2644 C CA . GLU B 1 155 ? 16.719 12.469 -18.609 1 86.75 155 GLU B CA 1
ATOM 2645 C C . GLU B 1 155 ? 15.562 13.281 -18.047 1 86.75 155 GLU B C 1
ATOM 2647 O O . GLU B 1 155 ? 14.891 14.008 -18.781 1 86.75 155 GLU B O 1
ATOM 2652 N N . ASN B 1 156 ? 15.352 13.156 -16.812 1 87.62 156 ASN B N 1
ATOM 2653 C CA . ASN B 1 156 ? 14.289 13.875 -16.125 1 87.62 156 ASN B CA 1
ATOM 2654 C C . ASN B 1 156 ? 14.82 14.586 -14.875 1 87.62 156 ASN B C 1
ATOM 2656 O O . ASN B 1 156 ? 14.867 14 -13.797 1 87.62 156 ASN B O 1
ATOM 2660 N N . PRO B 1 157 ? 15.109 15.82 -14.984 1 87.75 157 PRO B N 1
ATOM 2661 C CA . PRO B 1 157 ? 15.781 16.562 -13.906 1 87.75 157 PRO B CA 1
ATOM 2662 C C . PRO B 1 157 ? 15 16.547 -12.602 1 87.75 157 PRO B C 1
ATOM 2664 O O . PRO B 1 157 ? 15.594 16.438 -11.523 1 87.75 157 PRO B O 1
ATOM 2667 N N . GLU B 1 158 ? 13.695 16.688 -12.703 1 87.81 158 GLU B N 1
ATOM 2668 C CA . GLU B 1 158 ? 12.898 16.703 -11.484 1 87.81 158 GLU B CA 1
ATOM 2669 C C . GLU B 1 158 ? 12.984 15.359 -10.758 1 87.81 158 GLU B C 1
ATOM 2671 O O . GLU B 1 158 ? 13.164 15.32 -9.539 1 87.81 158 GLU B O 1
ATOM 2676 N N . PHE B 1 159 ? 12.906 14.367 -11.594 1 86.44 159 PHE B N 1
ATOM 2677 C CA . PHE B 1 159 ? 13.031 13.039 -11.008 1 86.44 159 PHE B CA 1
ATOM 2678 C C . PHE B 1 159 ? 14.445 12.797 -10.508 1 86.44 159 PHE B C 1
ATOM 2680 O O . PHE B 1 159 ? 14.641 12.18 -9.453 1 86.44 159 PHE B O 1
ATOM 2687 N N . ASN B 1 160 ? 15.414 13.211 -11.258 1 88 160 ASN B N 1
ATOM 2688 C CA . ASN B 1 160 ? 16.812 13.07 -10.852 1 88 160 ASN B CA 1
ATOM 2689 C C . ASN B 1 160 ? 17.062 13.727 -9.5 1 88 160 ASN B C 1
ATOM 2691 O O . ASN B 1 160 ? 17.766 13.156 -8.656 1 88 160 ASN B O 1
ATOM 2695 N N . LYS B 1 161 ? 16.516 14.867 -9.305 1 90 161 LYS B N 1
ATOM 2696 C CA . LYS B 1 161 ? 16.672 15.555 -8.023 1 90 161 LYS B CA 1
ATOM 2697 C C . LYS B 1 161 ? 16.062 14.742 -6.887 1 90 161 LYS B C 1
ATOM 2699 O O . LYS B 1 161 ? 16.672 14.609 -5.824 1 90 161 LYS B O 1
ATOM 2704 N N . LEU B 1 162 ? 14.891 14.219 -7.145 1 88.44 162 LEU B N 1
ATOM 2705 C CA . LEU B 1 162 ? 14.234 13.391 -6.145 1 88.44 162 LEU B CA 1
ATOM 2706 C C . LEU B 1 162 ? 15.086 12.172 -5.801 1 88.44 162 LEU B C 1
ATOM 2708 O O . LEU B 1 162 ? 15.211 11.805 -4.633 1 88.44 162 LEU B O 1
ATOM 2712 N N . PHE B 1 163 ? 15.695 11.633 -6.855 1 86.19 163 PHE B N 1
ATOM 2713 C CA . PHE B 1 163 ? 16.531 10.445 -6.688 1 86.19 163 PHE B CA 1
ATOM 2714 C C . PHE B 1 163 ? 17.766 10.773 -5.855 1 86.19 163 PHE B C 1
ATOM 2716 O O . PHE B 1 163 ? 18.078 10.062 -4.902 1 86.19 163 PHE B O 1
ATOM 2723 N N . ILE B 1 164 ? 18.406 11.82 -6.133 1 85.81 164 ILE B N 1
ATOM 2724 C CA . ILE B 1 164 ? 19.609 12.242 -5.426 1 85.81 164 ILE B CA 1
ATOM 2725 C C . ILE B 1 164 ? 19.266 12.562 -3.975 1 85.81 164 ILE B C 1
ATOM 2727 O O . ILE B 1 164 ? 19.969 12.141 -3.057 1 85.81 164 ILE B O 1
ATOM 2731 N N . ASP B 1 165 ? 18.219 13.289 -3.752 1 88.56 165 ASP B N 1
ATOM 2732 C CA . ASP B 1 165 ? 17.797 13.656 -2.402 1 88.56 165 ASP B CA 1
ATOM 2733 C C . ASP B 1 165 ? 17.5 12.414 -1.567 1 88.56 165 ASP B C 1
ATOM 2735 O O . ASP B 1 165 ? 17.812 12.367 -0.377 1 88.56 165 ASP B O 1
ATOM 2739 N N . ALA B 1 166 ? 16.891 11.477 -2.197 1 88.56 166 ALA B N 1
ATOM 2740 C CA . ALA B 1 166 ? 16.531 10.234 -1.509 1 88.56 166 ALA B CA 1
ATOM 2741 C C . ALA B 1 166 ? 17.781 9.461 -1.109 1 88.56 166 ALA B C 1
ATOM 2743 O O . ALA B 1 166 ? 17.875 8.938 0.004 1 88.56 166 ALA B O 1
ATOM 2744 N N . MET B 1 167 ? 18.734 9.359 -1.998 1 84.31 167 MET B N 1
ATOM 2745 C CA . MET B 1 167 ? 19.984 8.656 -1.706 1 84.31 167 MET B CA 1
ATOM 2746 C C . MET B 1 167 ? 20.75 9.359 -0.589 1 84.31 167 MET B C 1
ATOM 2748 O O . MET B 1 167 ? 21.297 8.703 0.302 1 84.31 167 MET B O 1
ATOM 2752 N N . ALA B 1 168 ? 20.781 10.688 -0.661 1 83 168 ALA B N 1
ATOM 2753 C CA . ALA B 1 168 ? 21.453 11.477 0.368 1 83 168 ALA B CA 1
ATOM 2754 C C . ALA B 1 168 ? 20.812 11.25 1.736 1 83 168 ALA B C 1
ATOM 2756 O O . ALA B 1 168 ? 21.516 11.156 2.746 1 83 168 ALA B O 1
ATOM 2757 N N . CYS B 1 169 ? 19.578 11.18 1.72 1 85.31 169 CYS B N 1
ATOM 2758 C CA . CYS B 1 169 ? 18.812 10.984 2.949 1 85.31 169 CYS B CA 1
ATOM 2759 C C . CYS B 1 169 ? 19.141 9.641 3.586 1 85.31 169 CYS B C 1
ATOM 2761 O O . CYS B 1 169 ? 19.391 9.562 4.789 1 85.31 169 CYS B O 1
ATOM 2763 N N . THR B 1 170 ? 19.172 8.633 2.795 1 79.88 170 THR B N 1
ATOM 2764 C CA . THR B 1 170 ? 19.453 7.297 3.312 1 79.88 170 THR B CA 1
ATOM 2765 C C . THR B 1 170 ? 20.891 7.195 3.814 1 79.88 170 THR B C 1
ATOM 2767 O O . THR B 1 170 ? 21.141 6.582 4.852 1 79.88 170 THR B O 1
ATOM 2770 N N . ALA B 1 171 ? 21.719 7.895 3.127 1 74.75 171 ALA B N 1
ATOM 2771 C CA . ALA B 1 171 ? 23.125 7.914 3.557 1 74.75 171 ALA B CA 1
ATOM 2772 C C . ALA B 1 171 ? 23.266 8.617 4.902 1 74.75 171 ALA B C 1
ATOM 2774 O O . ALA B 1 171 ? 23.984 8.133 5.785 1 74.75 171 ALA B O 1
ATOM 2775 N N . ARG B 1 172 ? 22.641 9.633 5.027 1 76.88 172 ARG B N 1
ATOM 2776 C CA . ARG B 1 172 ? 22.688 10.406 6.262 1 76.88 172 ARG B CA 1
ATOM 2777 C C . ARG B 1 172 ? 22.172 9.594 7.441 1 76.88 172 ARG B C 1
ATOM 2779 O O . ARG B 1 172 ? 22.766 9.594 8.516 1 76.88 172 ARG B O 1
ATOM 2786 N N . ILE B 1 173 ? 21.125 8.914 7.234 1 72.5 173 ILE B N 1
ATOM 2787 C CA . ILE B 1 173 ? 20.5 8.117 8.281 1 72.5 173 ILE B CA 1
ATOM 2788 C C . ILE B 1 173 ? 21.422 6.973 8.68 1 72.5 173 ILE B C 1
ATOM 2790 O O . ILE B 1 173 ? 21.594 6.691 9.867 1 72.5 173 ILE B O 1
ATOM 2794 N N . MET B 1 174 ? 22 6.359 7.664 1 67.56 174 MET B N 1
ATOM 2795 C CA . MET B 1 174 ? 22.938 5.27 7.926 1 67.56 174 MET B CA 1
ATOM 2796 C C . MET B 1 174 ? 24.156 5.77 8.695 1 67.56 174 MET B C 1
ATOM 2798 O O . MET B 1 174 ? 24.625 5.098 9.617 1 67.56 174 MET B O 1
ATOM 2802 N N . MET B 1 175 ? 24.578 6.934 8.336 1 68.44 175 MET B N 1
ATOM 2803 C CA . MET B 1 175 ? 25.734 7.52 9.008 1 68.44 175 MET B CA 1
ATOM 2804 C C . MET B 1 175 ? 25.406 7.875 10.453 1 68.44 175 MET B C 1
ATOM 2806 O O . MET B 1 175 ? 26.203 7.656 11.359 1 68.44 175 MET B O 1
ATOM 2810 N N . ASN B 1 176 ? 24.234 8.359 10.672 1 69.75 176 ASN B N 1
ATOM 2811 C CA . ASN B 1 176 ? 23.828 8.758 12.016 1 69.75 176 ASN B CA 1
ATOM 2812 C C . ASN B 1 176 ? 23.562 7.547 12.906 1 69.75 176 ASN B C 1
ATOM 2814 O O . ASN B 1 176 ? 23.797 7.602 14.117 1 69.75 176 ASN B O 1
ATOM 2818 N N . THR B 1 177 ? 23.109 6.484 12.273 1 61.09 177 THR B N 1
ATOM 2819 C CA . THR B 1 177 ? 22.875 5.254 13.023 1 61.09 177 THR B CA 1
ATOM 2820 C C . THR B 1 177 ? 24.203 4.613 13.414 1 61.09 177 THR B C 1
ATOM 2822 O O . THR B 1 177 ? 24.344 4.066 14.516 1 61.09 177 THR B O 1
ATOM 2825 N N . ILE B 1 178 ? 25.156 4.734 12.523 1 55.22 178 ILE B N 1
ATOM 2826 C CA . ILE B 1 178 ? 26.484 4.195 12.805 1 55.22 178 ILE B CA 1
ATOM 2827 C C . ILE B 1 178 ? 27.188 5.055 13.859 1 55.22 178 ILE B C 1
ATOM 2829 O O . ILE B 1 178 ? 27.875 4.531 14.727 1 55.22 178 ILE B O 1
ATOM 2833 N N . LEU B 1 179 ? 26.922 6.355 13.789 1 54.16 179 LEU B N 1
ATOM 2834 C CA . LEU B 1 179 ? 27.609 7.301 14.664 1 54.16 179 LEU B CA 1
ATOM 2835 C C . LEU B 1 179 ? 26.906 7.406 16.016 1 54.16 179 LEU B C 1
ATOM 2837 O O . LEU B 1 179 ? 27.469 7.934 16.969 1 54.16 179 LEU B O 1
ATOM 2841 N N . SER B 1 180 ? 25.641 7.051 16.094 1 52.88 180 SER B N 1
ATOM 2842 C CA . SER B 1 180 ? 24.969 7.117 17.391 1 52.88 180 SER B CA 1
ATOM 2843 C C . SER B 1 180 ? 25.281 5.879 18.234 1 52.88 180 SER B C 1
ATOM 2845 O O . SER B 1 180 ? 25.422 4.781 17.688 1 52.88 180 SER B O 1
#

Sequence (360 aa):
MGPKEAEAELQAQADIWKYMLSYVDSMAVKCTVELRIADIINMHGCPITSLQIVADIPDALSLNVSYLKRLMRLLVRRKIFTEHHPSEGGDTKYGMTHLSRWLLQGSQMSLAPMLLKETHPRLTTSWHTISHCIKGGGICFEKINGREIWDFASENPEFNKLFIDAMACTARIMMNTILSMGPKEAEAELQAQADIWKYMLSYVDSMAVKCTVELRIADIINMHGCPITSLQIVADIPDALSLNVSYLKRLMRLLVRRKIFTEHHPSEGGDTKYGMTHLSRWLLQGSQMSLAPMLLKETHPRLTTSWHTISHCIKGGGICFEKINGREIWDFASENPEFNKLFIDAMACTARIMMNTILS

Solvent-accessible surface area (backbone atoms only — not comparable to full-atom values): 18621 Å² total; per-residue (Å²): 125,55,72,69,52,50,50,48,43,52,51,21,52,52,51,50,52,48,35,49,50,24,35,54,50,21,39,52,55,45,34,36,46,76,53,35,47,44,43,54,40,55,72,67,73,48,60,41,34,66,68,59,50,57,72,66,29,78,87,51,77,32,75,28,62,68,56,47,49,53,51,47,52,53,37,33,75,69,52,32,28,40,76,43,71,52,89,87,63,67,71,54,21,36,30,81,35,66,38,29,56,32,36,22,74,89,48,75,63,21,43,36,45,38,41,52,42,60,61,27,66,77,53,49,53,28,50,73,36,44,51,54,17,32,28,57,31,73,56,36,51,30,70,71,68,71,34,52,70,67,59,46,25,72,74,28,63,72,55,28,50,36,50,52,45,18,53,52,32,54,49,43,36,52,49,47,57,70,71,95,125,55,72,68,52,50,49,49,43,51,50,20,53,53,50,49,52,47,36,49,49,23,34,54,50,21,38,52,54,45,32,36,45,75,54,35,48,44,43,53,40,56,71,67,74,47,60,41,34,66,68,58,52,57,73,66,31,79,86,51,77,36,69,28,64,69,55,48,48,54,52,48,52,54,37,32,76,69,52,32,27,40,76,43,71,52,89,87,61,68,71,55,21,35,32,80,35,67,37,27,56,33,36,22,75,90,48,76,64,21,43,34,45,39,42,53,43,60,60,27,64,77,53,50,52,26,48,73,35,42,52,55,18,33,29,57,32,72,55,37,52,30,69,71,67,72,34,51,70,68,59,46,25,71,74,29,65,72,54,29,48,35,49,52,46,18,53,52,31,53,49,43,38,54,49,48,59,69,72,98

Radius of gyration: 22.04 Å; Cα contacts (8 Å, |Δi|>4): 507; chains: 2; bounding box: 53×62×52 Å

pLDDT: mean 85.93, std 10.02, range [52.88, 98.31]